Protein 3AEI (pdb70)

Secondary structure (DSSP, 8-state):
-HHHHHHHHHHHHHHHHHHHHHHHHHHHHHHHHHHHHTSS-S---EEEEETTEEEEE-HHHHHHHHHHHHHHHHHHHHHHHHHHHHHHHHHHH-/-HHHHHHHHHHHHHHHHHHHHHHHHHHHHHHHHHHHHTSSS----EEEEETTEEEEE-HHHHHHHHHHHHHHHHHHHHHHHHHHHHHHHHHHH-

Foldseek 3Di:
DVVVVLVVLVVVLVVLVVVLVVLVVVLVVLVVVLCVLPDDDDDDWAWDDDPPDTHTDDSVVSVVVSVVSNVVSVVSNVVSVVVSVVSVVVSVVD/DVVVVLVVLVVVLVVLVVVLVVLVVVLVVLVVVLPVCPDDDDQDWAWDDDPPDTHTDHSVVSVVVSVVSCVPNVVVSVVSVVSSVVSVVVSVVD

InterPro domains:
  IPR002777 Prefoldin beta-like [PF01920] (8-96)
  IPR009053 Prefoldin [G3DSA:1.10.287.370] (1-99)

Nearest PDB structures (foldseek):
  3aei-assembly2_B  TM=1.011E+00  e=5.245E-13  Thermococcus sp. JCM 11816
  3aei-assembly1_A  TM=9.812E-01  e=5.170E-12  Thermococcus sp. JCM 11816
  2zdi-assembly1_A-2  TM=8.663E-01  e=4.037E-04  Pyrococcus horikoshii
  2zdi-assembly1_B-2  TM=8.499E-01  e=8.846E-04  Pyrococcus horikoshii
  2zqm-assembly1_A  TM=8.418E-01  e=1.701E-03  Thermococcus sp. JCM 11816

B-factor: mean 30.89, std 14.47, range [1.26, 88.71]

Structure (mmCIF, N/CA/C/O backbone):
data_3AEI
#
_entry.id   3AEI
#
_cell.length_a   67.315
_cell.length_b   67.315
_cell.length_c   92.415
_cell.angle_alpha   90.00
_cell.angle_beta   90.00
_cell.angle_gamma   90.00
#
_symmetry.space_group_name_H-M   'P 4 21 2'
#
loop_
_entity.id
_entity.type
_entity.pdbx_description
1 polymer 'Prefoldin beta subunit 2'
2 non-polymer 'SULFATE ION'
3 non-polymer 'CHLORIDE ION'
4 water water
#
loop_
_atom_site.group_PDB
_atom_site.id
_atom_site.type_symbol
_atom_site.label_atom_id
_atom_site.label_alt_id
_atom_site.label_comp_id
_atom_site.label_asym_id
_atom_site.label_entity_id
_atom_site.label_seq_id
_atom_site.pdbx_PDB_ins_code
_atom_site.Cartn_x
_atom_site.Cartn_y
_atom_site.Cartn_z
_atom_site.occupancy
_atom_site.B_iso_or_equiv
_atom_site.auth_seq_id
_atom_site.auth_comp_id
_atom_site.auth_asym_id
_atom_site.auth_atom_id
_atom_site.pdbx_PDB_model_num
ATOM 1 N N . MET A 1 1 ? 32.149 16.761 43.552 1.00 43.32 1 MET A N 1
ATOM 2 C CA . MET A 1 1 ? 33.193 17.812 43.576 1.00 39.97 1 MET A CA 1
ATOM 3 C C . MET A 1 1 ? 33.380 18.364 42.171 1.00 41.61 1 MET A C 1
ATOM 4 O O . MET A 1 1 ? 32.937 17.760 41.192 1.00 38.18 1 MET A O 1
ATOM 9 N N . GLU A 1 2 ? 34.027 19.520 42.068 1.00 42.57 2 GLU A N 1
ATOM 10 C CA . GLU A 1 2 ? 34.239 20.124 40.769 1.00 41.54 2 GLU A CA 1
ATOM 11 C C . GLU A 1 2 ? 34.950 19.162 39.838 1.00 40.60 2 GLU A C 1
ATOM 12 O O . GLU A 1 2 ? 34.681 19.160 38.639 1.00 30.85 2 GLU A O 1
ATOM 18 N N . ALA A 1 3 ? 35.841 18.333 40.378 1.00 36.11 3 ALA A N 1
ATOM 19 C CA . ALA A 1 3 ? 36.560 17.400 39.531 1.00 36.47 3 ALA A CA 1
ATOM 20 C C . ALA A 1 3 ? 35.600 16.458 38.788 1.00 37.83 3 ALA A C 1
ATOM 21 O O . ALA A 1 3 ? 35.805 16.143 37.613 1.00 32.77 3 ALA A O 1
ATOM 23 N N . VAL A 1 4 ? 34.560 16.011 39.477 1.00 30.24 4 VAL A N 1
ATOM 24 C CA . VAL A 1 4 ? 33.587 15.098 38.889 1.00 36.69 4 VAL A CA 1
ATOM 25 C C . VAL A 1 4 ? 32.701 15.797 37.849 1.00 37.92 4 VAL A C 1
ATOM 26 O O . VAL A 1 4 ? 32.415 15.223 36.788 1.00 39.60 4 VAL A O 1
ATOM 30 N N A ARG A 1 5 ? 32.284 17.028 38.139 0.50 33.78 5 ARG A N 1
ATOM 31 N N B ARG A 1 5 ? 32.283 17.027 38.141 0.50 33.49 5 ARG A N 1
ATOM 32 C CA A ARG A 1 5 ? 31.455 17.789 37.208 0.50 35.19 5 ARG A CA 1
ATOM 33 C CA B ARG A 1 5 ? 31.462 17.798 37.208 0.50 34.53 5 ARG A CA 1
ATOM 34 C C A ARG A 1 5 ? 32.291 18.053 35.949 0.50 31.95 5 ARG A C 1
ATOM 35 C C B ARG A 1 5 ? 32.296 18.040 35.947 0.50 31.54 5 ARG A C 1
ATOM 36 O O A ARG A 1 5 ? 31.783 17.988 34.829 0.50 28.13 5 ARG A O 1
ATOM 37 O O B ARG A 1 5 ? 31.795 17.946 34.827 0.50 27.64 5 ARG A O 1
ATOM 52 N N . ALA A 1 6 ? 33.576 18.345 36.135 1.00 29.01 6 ALA A N 1
ATOM 53 C CA . ALA A 1 6 ? 34.455 18.595 35.004 1.00 30.18 6 ALA A CA 1
ATOM 54 C C . ALA A 1 6 ? 34.648 17.323 34.180 1.00 26.15 6 ALA A C 1
ATOM 55 O O . ALA A 1 6 ? 34.608 17.364 32.950 1.00 24.15 6 ALA A O 1
ATOM 57 N N . TYR A 1 7 ? 34.840 16.188 34.847 1.00 24.54 7 TYR A N 1
ATOM 58 C CA . TYR A 1 7 ? 35.065 14.929 34.122 1.00 28.42 7 TYR A CA 1
ATOM 59 C C . TYR A 1 7 ? 33.860 14.607 33.247 1.00 30.19 7 TYR A C 1
ATOM 60 O O . TYR A 1 7 ? 33.996 14.174 32.104 1.00 26.34 7 TYR A O 1
ATOM 69 N N A GLU A 1 8 ? 32.670 14.818 33.786 0.50 25.23 8 GLU A N 1
ATOM 70 N N B GLU A 1 8 ? 32.686 14.830 33.813 0.50 23.43 8 GLU A N 1
ATOM 71 C CA A GLU A 1 8 ? 31.456 14.545 33.026 0.50 30.38 8 GLU A CA 1
ATOM 72 C CA B GLU A 1 8 ? 31.427 14.607 33.114 0.50 29.10 8 GLU A CA 1
ATOM 73 C C A GLU A 1 8 ? 31.268 15.518 31.868 0.50 28.95 8 GLU A C 1
ATOM 74 C C B GLU A 1 8 ? 31.332 15.494 31.878 0.50 27.83 8 GLU A C 1
ATOM 75 O O A GLU A 1 8 ? 30.695 15.157 30.838 0.50 29.90 8 GLU A O 1
ATOM 76 O O B GLU A 1 8 ? 30.907 15.044 30.809 0.50 27.08 8 GLU A O 1
ATOM 87 N N . LEU A 1 9 ? 31.739 16.752 32.019 1.00 26.88 9 LEU A N 1
ATOM 88 C CA . LEU A 1 9 ? 31.649 17.692 30.909 1.00 23.38 9 LEU A CA 1
ATOM 89 C C . LEU A 1 9 ? 32.680 17.255 29.872 1.00 22.13 9 LEU A C 1
ATOM 90 O O . LEU A 1 9 ? 32.429 17.326 28.669 1.00 23.41 9 LEU A O 1
ATOM 95 N N . GLN A 1 10 ? 33.829 16.792 30.330 1.00 23.16 10 GLN A N 1
ATOM 96 C CA . GLN A 1 10 ? 34.863 16.333 29.427 1.00 24.03 10 GLN A CA 1
ATOM 97 C C . GLN A 1 10 ? 34.437 15.099 28.651 1.00 25.03 10 GLN A C 1
ATOM 98 O O . GLN A 1 10 ? 34.785 14.953 27.475 1.00 22.41 10 GLN A O 1
ATOM 104 N N . LEU A 1 11 ? 33.694 14.216 29.318 1.00 22.60 11 LEU A N 1
ATOM 105 C CA . LEU A 1 11 ? 33.215 12.998 28.667 1.00 31.12 11 LEU A CA 1
ATOM 106 C C . LEU A 1 11 ? 32.236 13.385 27.550 1.00 27.00 11 LEU A C 1
ATOM 107 O O . LEU A 1 11 ? 32.284 12.829 26.456 1.00 27.15 11 LEU A O 1
ATOM 112 N N . GLU A 1 12 ? 31.361 14.340 27.837 1.00 23.75 12 GLU A N 1
ATOM 113 C CA . GLU A 1 12 ? 30.378 14.785 26.857 1.00 22.17 12 GLU A CA 1
ATOM 114 C C . GLU A 1 12 ? 31.061 15.474 25.692 1.00 26.60 12 GLU A C 1
ATOM 115 O O . GLU A 1 12 ? 30.716 15.245 24.526 1.00 22.56 12 GLU A O 1
ATOM 121 N N . LEU A 1 13 ? 32.060 16.292 26.005 1.00 21.65 13 LEU A N 1
ATOM 122 C CA . LEU A 1 13 ? 32.783 17.005 24.971 1.00 21.30 13 LEU A CA 1
ATOM 123 C C . LEU A 1 13 ? 33.490 16.025 24.027 1.00 23.11 13 LEU A C 1
ATOM 124 O O . LEU A 1 13 ? 33.448 16.178 22.797 1.00 21.88 13 LEU A O 1
ATOM 129 N N . GLN A 1 14 ? 34.126 14.994 24.582 1.00 19.74 14 GLN A N 1
ATOM 130 C CA . GLN A 1 14 ? 34.821 14.035 23.743 1.00 20.77 14 GLN A CA 1
ATOM 131 C C . GLN A 1 14 ? 33.849 13.318 22.811 1.00 19.02 14 GLN A C 1
ATOM 132 O O . GLN A 1 14 ? 34.152 13.091 21.641 1.00 19.44 14 GLN A O 1
ATOM 138 N N . GLN A 1 15 ? 32.660 12.992 23.309 1.00 20.31 15 GLN A N 1
ATOM 139 C CA . GLN A 1 15 ? 31.745 12.262 22.457 1.00 20.44 15 GLN A CA 1
ATOM 140 C C . GLN A 1 15 ? 31.245 13.128 21.329 1.00 22.03 15 GLN A C 1
ATOM 141 O O . GLN A 1 15 ? 31.102 12.643 20.194 1.00 22.08 15 GLN A O 1
ATOM 147 N N . ILE A 1 16 ? 31.007 14.406 21.626 1.00 18.53 16 ILE A N 1
ATOM 148 C CA . ILE A 1 16 ? 30.562 15.351 20.601 1.00 19.26 16 ILE A CA 1
ATOM 149 C C . ILE A 1 16 ? 31.671 15.574 19.579 1.00 23.56 16 ILE A C 1
ATOM 150 O O . ILE A 1 16 ? 31.413 15.601 18.374 1.00 19.92 16 ILE A O 1
ATOM 155 N N . ARG A 1 17 ? 32.901 15.755 20.059 1.00 22.54 17 ARG A N 1
ATOM 156 C CA . ARG A 1 17 ? 34.027 15.969 19.162 1.00 18.43 17 ARG A CA 1
ATOM 157 C C . ARG A 1 17 ? 34.207 14.786 18.229 1.00 17.26 17 ARG A C 1
ATOM 158 O O . ARG A 1 17 ? 34.503 14.969 17.051 1.00 20.22 17 ARG A O 1
ATOM 166 N N . THR A 1 18 ? 34.047 13.565 18.751 1.00 19.20 18 THR A N 1
ATOM 167 C CA . THR A 1 18 ? 34.233 12.359 17.935 1.00 17.35 18 THR A CA 1
ATOM 168 C C . THR A 1 18 ? 33.192 12.315 16.832 1.00 21.10 18 THR A C 1
ATOM 169 O O . THR A 1 18 ? 33.521 12.026 15.689 1.00 21.61 18 THR A O 1
ATOM 173 N N . LEU A 1 19 ? 31.944 12.645 17.156 1.00 20.00 19 LEU A N 1
ATOM 174 C CA . LEU A 1 19 ? 30.893 12.651 16.111 1.00 17.33 19 LEU A CA 1
ATOM 175 C C . LEU A 1 19 ? 31.185 13.732 15.072 1.00 18.42 19 LEU A C 1
A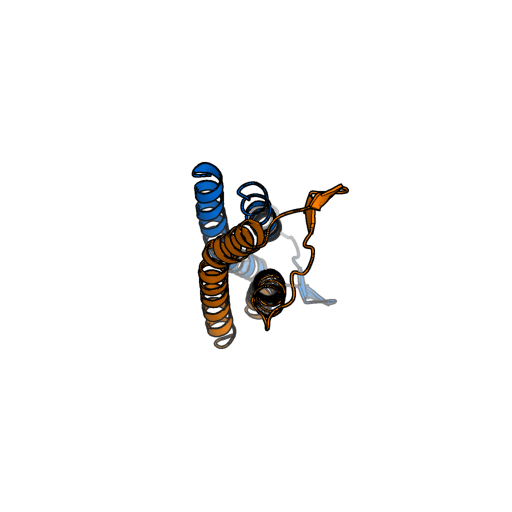TOM 176 O O . LEU A 1 19 ? 31.067 13.518 13.861 1.00 19.77 19 LEU A O 1
ATOM 181 N N . ARG A 1 20 ? 31.569 14.901 15.556 1.00 17.17 20 ARG A N 1
ATOM 182 C CA . ARG A 1 20 ? 31.847 16.012 14.684 1.00 19.14 20 ARG A CA 1
ATOM 183 C C . ARG A 1 20 ? 33.005 15.738 13.735 1.00 20.87 20 ARG A C 1
ATOM 184 O O . ARG A 1 20 ? 32.941 16.060 12.539 1.00 20.60 20 ARG A O 1
ATOM 192 N N . GLN A 1 21 ? 34.057 15.125 14.256 1.00 17.11 21 GLN A N 1
ATOM 193 C CA . GLN A 1 21 ? 35.235 14.840 13.429 1.00 15.75 21 GLN A CA 1
ATOM 194 C C . GLN A 1 21 ? 34.931 13.814 12.341 1.00 17.14 21 GLN A C 1
ATOM 195 O O . GLN A 1 21 ? 35.536 13.835 11.262 1.00 18.22 21 GLN A O 1
ATOM 201 N N . SER A 1 22 ? 34.010 12.901 12.648 1.00 19.77 22 SER A N 1
ATOM 202 C CA . SER A 1 22 ? 33.678 11.875 11.671 1.00 18.93 22 SER A CA 1
ATOM 203 C C . SER A 1 22 ? 32.951 12.561 10.514 1.00 21.03 22 SER A C 1
ATOM 204 O O . SER A 1 22 ? 33.183 12.257 9.348 1.00 20.36 22 SER A O 1
ATOM 207 N N . LEU A 1 23 ? 32.079 13.505 10.839 1.00 18.04 23 LEU A N 1
ATOM 208 C CA . LEU A 1 23 ? 31.344 14.211 9.794 1.00 17.80 23 LEU A CA 1
ATOM 209 C C . LEU A 1 23 ? 32.265 15.101 8.976 1.00 19.20 23 LEU A C 1
ATOM 210 O O . LEU A 1 23 ? 32.137 15.159 7.749 1.00 19.41 23 LEU A O 1
ATOM 215 N N . GLU A 1 24 ? 33.220 15.794 9.615 1.00 17.83 24 GLU A N 1
ATOM 216 C CA . GLU A 1 24 ? 34.109 16.651 8.840 1.00 20.11 24 GLU A CA 1
ATOM 217 C C . GLU A 1 24 ? 34.949 15.805 7.867 1.00 19.99 24 GLU A C 1
ATOM 218 O O . GLU A 1 24 ? 35.251 16.245 6.745 1.00 20.48 24 GLU A O 1
ATOM 224 N N . LEU A 1 25 ? 35.343 14.594 8.291 1.00 20.75 25 LEU A N 1
ATOM 225 C CA . LEU A 1 25 ? 36.136 13.760 7.404 1.00 16.88 25 LEU A CA 1
ATOM 226 C C . LEU A 1 25 ? 35.360 13.419 6.123 1.00 17.03 25 LEU A C 1
ATOM 227 O O . LEU A 1 25 ? 35.884 13.514 5.012 1.00 18.94 25 LEU A O 1
ATOM 232 N N . LYS A 1 26 ? 34.117 13.018 6.303 1.00 16.69 26 LYS A N 1
ATOM 233 C CA . LYS A 1 26 ? 33.307 12.635 5.158 1.00 20.40 26 LYS A CA 1
ATOM 234 C C . LYS A 1 26 ? 33.070 13.869 4.321 1.00 20.27 26 LYS A C 1
ATOM 235 O O . LYS A 1 26 ? 33.113 13.812 3.102 1.00 21.78 26 LYS A O 1
ATOM 241 N N . MET A 1 27 ? 32.849 14.996 4.970 1.00 19.03 27 MET A N 1
ATOM 242 C CA . MET A 1 27 ? 32.597 16.200 4.202 1.00 20.79 27 MET A CA 1
ATOM 243 C C . MET A 1 27 ? 33.814 16.595 3.337 1.00 23.63 27 MET A C 1
ATOM 244 O O . MET A 1 27 ? 33.672 16.909 2.137 1.00 23.78 27 MET A O 1
ATOM 249 N N . LYS A 1 28 ? 35.016 16.510 3.911 1.00 18.94 28 LYS A N 1
ATOM 250 C CA . LYS A 1 28 ? 36.236 16.862 3.221 1.00 16.73 28 LYS A CA 1
ATOM 251 C C . LYS A 1 28 ? 36.540 15.859 2.092 1.00 17.04 28 LYS A C 1
ATOM 252 O O . LYS A 1 28 ? 37.072 16.244 1.069 1.00 20.25 28 LYS A O 1
ATOM 258 N N A GLU A 1 29 ? 36.217 14.582 2.304 0.50 19.05 29 GLU A N 1
ATOM 259 N N B GLU A 1 29 ? 36.225 14.581 2.288 0.50 19.31 29 GLU A N 1
ATOM 260 C CA A GLU A 1 29 ? 36.448 13.579 1.268 0.50 17.41 29 GLU A CA 1
ATOM 261 C CA B GLU A 1 29 ? 36.476 13.617 1.221 0.50 18.04 29 GLU A CA 1
ATOM 262 C C A GLU A 1 29 ? 35.571 13.893 0.054 0.50 16.81 29 GLU A C 1
ATOM 263 C C B GLU A 1 29 ? 35.576 13.931 0.030 0.50 16.77 29 GLU A C 1
ATOM 264 O O A GLU A 1 29 ? 36.011 13.766 -1.086 0.50 16.46 29 GLU A O 1
ATOM 265 O O B GLU A 1 29 ? 36.001 13.836 -1.120 0.50 16.61 29 GLU A O 1
ATOM 276 N N . LEU A 1 30 ? 34.324 14.303 0.286 1.00 18.85 30 LEU A N 1
ATOM 277 C CA . LEU A 1 30 ? 33.427 14.624 -0.835 1.00 18.60 30 LEU A CA 1
ATOM 278 C C . LEU A 1 30 ? 33.869 15.898 -1.555 1.00 16.99 30 LEU A C 1
ATOM 279 O O . LEU A 1 30 ? 33.754 15.976 -2.771 1.00 18.84 30 LEU A O 1
ATOM 284 N N . GLU A 1 31 ? 34.389 16.886 -0.814 1.00 17.98 31 GLU A N 1
ATOM 285 C CA . GLU A 1 31 ? 34.908 18.114 -1.455 1.00 25.30 31 GLU A CA 1
ATOM 286 C C . GLU A 1 31 ? 36.133 17.772 -2.328 1.00 24.03 31 GLU A C 1
ATOM 287 O O . GLU A 1 31 ? 36.278 18.294 -3.435 1.00 20.79 31 GLU A O 1
ATOM 293 N N . TYR A 1 32 ? 36.987 16.850 -1.861 1.00 19.08 32 TYR A N 1
ATOM 294 C CA . TYR A 1 32 ? 38.138 16.432 -2.631 1.00 21.88 32 TYR A CA 1
ATOM 295 C C . TYR A 1 32 ? 37.653 15.759 -3.907 1.00 23.57 32 TYR A C 1
ATOM 296 O O . TYR A 1 32 ? 38.120 16.077 -5.004 1.00 23.39 32 TYR A O 1
ATOM 305 N N . ALA A 1 33 ? 36.668 14.872 -3.768 1.00 18.58 33 ALA A N 1
ATOM 306 C CA . ALA A 1 33 ? 36.115 14.162 -4.924 1.00 18.23 33 ALA A CA 1
ATOM 307 C C . ALA A 1 33 ? 35.548 15.184 -5.938 1.00 19.15 33 ALA A C 1
ATOM 308 O O . ALA A 1 33 ? 35.736 15.027 -7.145 1.00 21.96 33 ALA A O 1
ATOM 310 N N . GLU A 1 34 ? 34.874 16.220 -5.449 1.00 18.96 34 GLU A N 1
ATOM 311 C CA . GLU A 1 34 ? 34.274 17.237 -6.340 1.00 20.11 34 GLU A CA 1
ATOM 312 C C . GLU A 1 34 ? 35.362 17.911 -7.168 1.00 23.05 34 GLU A C 1
ATOM 313 O O . GLU A 1 34 ? 35.206 18.119 -8.365 1.00 19.90 34 GLU A O 1
ATOM 319 N N . GLY A 1 35 ? 36.487 18.213 -6.532 1.00 22.87 35 GLY A N 1
ATOM 320 C CA . GLY A 1 35 ? 37.575 18.832 -7.277 1.00 25.96 35 GLY A CA 1
ATOM 321 C C . GLY A 1 35 ? 38.059 17.978 -8.429 1.00 28.62 35 GLY A C 1
ATOM 322 O O . GLY A 1 35 ? 38.367 18.514 -9.500 1.00 27.41 35 GLY A O 1
ATOM 323 N N . ILE A 1 36 ? 38.122 16.660 -8.229 1.00 24.52 36 ILE A N 1
ATOM 324 C CA . ILE A 1 36 ? 38.569 15.750 -9.269 1.00 24.35 36 ILE A CA 1
ATOM 325 C C . ILE A 1 36 ? 37.519 15.610 -10.371 1.00 22.41 36 ILE A C 1
ATOM 326 O O . ILE A 1 36 ? 37.823 15.637 -11.586 1.00 25.09 36 ILE A O 1
ATOM 331 N N . ILE A 1 37 ? 36.276 15.446 -9.941 1.00 19.60 37 ILE A N 1
ATOM 332 C CA . ILE A 1 37 ? 35.187 15.253 -10.886 1.00 19.42 37 ILE A CA 1
ATOM 333 C C . ILE A 1 37 ? 35.006 16.443 -11.806 1.00 23.48 37 ILE A C 1
ATOM 334 O O . ILE A 1 37 ? 34.602 16.282 -12.958 1.00 22.13 37 ILE A O 1
ATOM 339 N N . THR A 1 38 ? 35.310 17.628 -11.308 1.00 25.19 38 THR A N 1
ATOM 340 C CA . THR A 1 38 ? 35.127 18.804 -12.136 1.00 28.91 38 THR A CA 1
ATOM 341 C C . THR A 1 38 ? 36.427 19.212 -12.823 1.00 30.68 38 THR A C 1
ATOM 342 O O . THR A 1 38 ? 36.486 20.273 -13.429 1.00 35.47 38 THR A O 1
ATOM 346 N N . SER A 1 39 ? 37.452 18.369 -12.748 1.00 32.93 39 SER A N 1
ATOM 347 C CA . SER A 1 39 ? 38.734 18.690 -13.384 1.00 38.34 39 SER A CA 1
ATOM 348 C C . SER A 1 39 ? 38.664 18.467 -14.892 1.00 38.70 39 SER A C 1
ATOM 349 O O . SER A 1 39 ? 37.646 18.045 -15.426 1.00 33.63 39 SER A O 1
ATOM 352 N N . LEU A 1 40 ? 39.759 18.725 -15.586 1.00 33.77 40 LEU A N 1
ATOM 353 C CA . LEU A 1 40 ? 39.746 18.625 -17.036 1.00 36.82 40 LEU A CA 1
ATOM 354 C C . LEU A 1 40 ? 39.598 17.259 -17.699 1.00 35.05 40 LEU A C 1
ATOM 355 O O . LEU A 1 40 ? 38.919 17.162 -18.723 1.00 39.90 40 LEU A O 1
ATOM 360 N N . LYS A 1 41 ? 40.214 16.214 -17.149 1.00 33.63 41 LYS A N 1
ATOM 361 C CA . LYS A 1 41 ? 40.129 14.888 -17.764 1.00 32.00 41 LYS A CA 1
ATOM 362 C C . LYS A 1 41 ? 38.700 14.628 -18.232 1.00 46.31 41 LYS A C 1
ATOM 363 O O . LYS A 1 41 ? 37.739 14.767 -17.463 1.00 40.20 41 LYS A O 1
ATOM 369 N N . SER A 1 42 ? 38.582 14.241 -19.500 1.00 51.24 42 SER A N 1
ATOM 370 C CA . SER A 1 42 ? 37.292 14.022 -20.147 1.00 55.82 42 SER A CA 1
ATOM 371 C C . SER A 1 42 ? 36.376 12.953 -19.578 1.00 55.45 42 SER A C 1
ATOM 372 O O . SER A 1 42 ? 35.218 13.225 -19.266 1.00 62.35 42 SER A O 1
ATOM 375 N N . GLU A 1 43 ? 36.878 11.738 -19.443 1.00 49.35 43 GLU A N 1
ATOM 376 C CA . GLU A 1 43 ? 36.025 10.685 -18.946 1.00 53.75 43 GLU A CA 1
ATOM 377 C C . GLU A 1 43 ? 36.471 10.027 -17.663 1.00 43.22 43 GLU A C 1
ATOM 378 O O . GLU A 1 43 ? 37.586 9.513 -17.559 1.00 42.11 43 GLU A O 1
ATOM 384 N N . ARG A 1 44 ? 35.590 10.093 -16.674 1.00 34.67 44 ARG A N 1
ATOM 385 C CA . ARG A 1 44 ? 35.803 9.428 -15.400 1.00 23.60 44 ARG A CA 1
ATOM 386 C C . ARG A 1 44 ? 34.456 8.878 -15.023 1.00 21.38 44 ARG A C 1
ATOM 387 O O . ARG A 1 44 ? 33.479 9.638 -14.857 1.00 22.63 44 ARG A O 1
ATOM 395 N N . ARG A 1 45 ? 34.408 7.566 -14.879 1.00 19.52 45 ARG A N 1
ATOM 396 C CA . ARG A 1 45 ? 33.197 6.917 -14.437 1.00 15.07 45 ARG A CA 1
ATOM 397 C C . ARG A 1 45 ? 33.093 7.202 -12.935 1.00 20.43 45 ARG A C 1
ATOM 398 O O . ARG A 1 45 ? 34.105 7.377 -12.261 1.00 18.07 45 ARG A O 1
ATOM 406 N N . ILE A 1 46 ? 31.863 7.280 -12.434 1.00 16.44 46 ILE A N 1
ATOM 407 C CA . ILE A 1 46 ? 31.629 7.526 -11.014 1.00 16.49 46 ILE A CA 1
ATOM 408 C C . ILE A 1 46 ? 30.558 6.540 -10.524 1.00 14.50 46 ILE A C 1
ATOM 409 O O . ILE A 1 46 ? 29.577 6.234 -11.229 1.00 17.24 46 ILE A O 1
ATOM 414 N N . TYR A 1 47 ? 30.766 6.011 -9.318 1.00 12.99 47 TYR A N 1
ATOM 415 C CA . TYR A 1 47 ? 29.784 5.128 -8.704 1.00 14.15 47 TYR A CA 1
ATOM 416 C C . TYR A 1 47 ? 29.414 5.675 -7.336 1.00 14.15 47 TYR A C 1
ATOM 417 O O . TYR A 1 47 ? 30.225 6.344 -6.670 1.00 16.48 47 TYR A O 1
ATOM 426 N N . ARG A 1 48 ? 28.191 5.408 -6.910 1.00 16.08 48 ARG A N 1
ATOM 427 C CA . ARG A 1 48 ? 27.768 5.796 -5.571 1.00 15.51 48 ARG A CA 1
ATOM 428 C C . ARG A 1 48 ? 27.455 4.500 -4.819 1.00 15.67 48 ARG A C 1
ATOM 429 O O . ARG A 1 48 ? 26.853 3.553 -5.364 1.00 15.36 48 ARG A O 1
ATOM 437 N N . ALA A 1 49 ? 27.890 4.463 -3.562 1.00 15.35 49 ALA A N 1
ATOM 438 C CA . ALA A 1 49 ? 27.708 3.288 -2.732 1.00 14.03 49 ALA A CA 1
ATOM 439 C C . ALA A 1 49 ? 26.422 3.360 -1.923 1.00 13.25 49 ALA A C 1
ATOM 440 O O . ALA A 1 49 ? 26.178 4.354 -1.239 1.00 17.64 49 ALA A O 1
ATOM 442 N N . PHE A 1 50 ? 25.631 2.278 -1.985 1.00 14.81 50 PHE A N 1
ATOM 443 C CA . PHE A 1 50 ? 24.371 2.151 -1.233 1.00 15.56 50 PHE A CA 1
ATOM 444 C C . PHE A 1 50 ? 24.480 0.793 -0.566 1.00 17.38 50 PHE A C 1
ATOM 445 O O . PHE A 1 50 ? 24.248 -0.226 -1.200 1.00 18.15 50 PHE A O 1
ATOM 453 N N . SER A 1 51 ? 24.812 0.791 0.714 1.00 16.41 51 SER A N 1
ATOM 454 C CA . SER A 1 51 ? 25.017 -0.459 1.436 1.00 16.13 51 SER A CA 1
ATOM 455 C C . SER A 1 51 ? 26.033 -1.285 0.629 1.00 17.04 51 SER A C 1
ATOM 456 O O . SER A 1 51 ? 27.156 -0.822 0.383 1.00 18.15 51 SER A O 1
ATOM 459 N N . ASP A 1 52 ? 25.662 -2.487 0.216 1.00 14.83 52 ASP A N 1
ATOM 460 C CA . ASP A 1 52 ? 26.604 -3.308 -0.517 1.00 16.16 52 ASP A CA 1
ATOM 461 C C . ASP A 1 52 ? 26.537 -3.264 -2.040 1.00 14.39 52 ASP A C 1
ATOM 462 O O . ASP A 1 52 ? 27.054 -4.164 -2.704 1.00 16.51 52 ASP A O 1
ATOM 467 N N . LEU A 1 53 ? 25.915 -2.212 -2.575 1.00 14.76 53 LEU A N 1
ATOM 468 C CA . LEU A 1 53 ? 25.846 -2.045 -4.021 1.00 16.83 53 LEU A CA 1
ATOM 469 C C . LEU A 1 53 ? 26.576 -0.773 -4.413 1.00 17.57 53 LEU A C 1
ATOM 470 O O . LEU A 1 53 ? 26.634 0.151 -3.640 1.00 21.33 53 LEU A O 1
ATOM 475 N N . LEU A 1 54 ? 27.182 -0.772 -5.596 1.00 15.68 54 LEU A N 1
ATOM 476 C CA . LEU A 1 54 ? 27.832 0.412 -6.140 1.00 15.23 54 LEU A CA 1
ATOM 477 C C . LEU A 1 54 ? 27.018 0.635 -7.420 1.00 17.81 54 LEU A C 1
ATOM 478 O O . LEU A 1 54 ? 26.901 -0.259 -8.239 1.00 18.68 54 LEU A O 1
ATOM 483 N N . VAL A 1 55 ? 26.465 1.822 -7.596 1.00 16.61 55 VAL A N 1
ATOM 484 C CA . VAL A 1 55 ? 25.627 2.102 -8.787 1.00 17.20 55 VAL A CA 1
ATOM 485 C C . VAL A 1 55 ? 26.243 3.244 -9.566 1.00 13.13 55 VAL A C 1
ATOM 486 O O . VAL A 1 55 ? 26.572 4.270 -8.991 1.00 16.91 55 VAL A O 1
ATOM 490 N N . GLU A 1 56 ? 26.376 3.081 -10.879 1.00 15.55 56 GLU A N 1
ATOM 491 C CA . GLU A 1 56 ? 26.980 4.123 -11.672 1.00 18.63 56 GLU A CA 1
ATOM 492 C C . GLU A 1 56 ? 26.105 5.363 -11.720 1.00 16.68 56 GLU A C 1
ATOM 493 O O . GLU A 1 56 ? 24.887 5.258 -11.884 1.00 19.19 56 GLU A O 1
ATOM 499 N N . ILE A 1 57 ? 26.737 6.520 -11.553 1.00 18.10 57 ILE A N 1
ATOM 500 C CA . ILE A 1 57 ? 26.016 7.772 -11.605 1.00 19.34 57 ILE A CA 1
ATOM 501 C C . ILE A 1 57 ? 26.758 8.736 -12.506 1.00 21.26 57 ILE A C 1
ATOM 502 O O . ILE A 1 57 ? 27.919 8.516 -12.830 1.00 19.97 57 ILE A O 1
ATOM 507 N N . THR A 1 58 ? 26.069 9.778 -12.941 1.00 19.26 58 THR A N 1
ATOM 508 C CA . THR A 1 58 ? 26.713 10.753 -13.811 1.00 17.73 58 THR A CA 1
ATOM 509 C C . THR A 1 58 ? 27.469 11.819 -13.028 1.00 19.28 58 THR A C 1
ATOM 510 O O . THR A 1 58 ? 27.324 11.955 -11.816 1.00 20.92 58 THR A O 1
ATOM 514 N N . LYS A 1 59 ? 28.288 12.590 -13.743 1.00 20.81 59 LYS A N 1
ATOM 515 C CA . LYS A 1 59 ? 29.012 13.692 -13.127 1.00 19.47 59 LYS A CA 1
ATOM 516 C C . LYS A 1 59 ? 28.025 14.650 -12.451 1.00 20.63 59 LYS A C 1
ATOM 517 O O . LYS A 1 59 ? 28.226 15.054 -11.324 1.00 20.59 59 LYS A O 1
ATOM 523 N N . ASP A 1 60 ? 26.945 15.028 -13.133 1.00 20.13 60 ASP A N 1
ATOM 524 C CA . ASP A 1 60 ? 25.960 15.928 -12.545 1.00 24.18 60 ASP A CA 1
ATOM 525 C C . ASP A 1 60 ? 25.294 15.329 -11.307 1.00 23.58 60 ASP A C 1
ATOM 526 O O . ASP A 1 60 ? 25.045 16.027 -10.330 1.00 21.26 60 ASP A O 1
ATOM 531 N N . GLU A 1 61 ? 25.029 14.020 -11.322 1.00 20.11 61 GLU A N 1
ATOM 532 C CA . GLU A 1 61 ? 24.410 13.412 -10.162 1.00 19.35 61 GLU A CA 1
ATOM 533 C C . GLU A 1 61 ? 25.399 13.424 -9.003 1.00 19.82 61 GLU A C 1
ATOM 534 O O . GLU A 1 61 ? 25.019 13.646 -7.856 1.00 19.12 61 GLU A O 1
ATOM 540 N N . ALA A 1 62 ? 26.667 13.182 -9.315 1.00 19.11 62 ALA A N 1
ATOM 541 C CA . ALA A 1 62 ? 27.717 13.149 -8.285 1.00 17.07 62 ALA A CA 1
ATOM 542 C C . ALA A 1 62 ? 27.878 14.519 -7.650 1.00 18.41 62 ALA A C 1
ATOM 543 O O . ALA A 1 62 ? 27.947 14.638 -6.442 1.00 16.96 62 ALA A O 1
ATOM 545 N N . ILE A 1 63 ? 27.901 15.560 -8.473 1.00 18.98 63 ILE A N 1
ATOM 546 C CA . ILE A 1 63 ? 28.033 16.899 -7.932 1.00 19.27 63 ILE A CA 1
ATOM 547 C C . ILE A 1 63 ? 26.804 17.225 -7.048 1.00 23.09 63 ILE A C 1
ATOM 548 O O . ILE A 1 63 ? 26.940 17.796 -5.962 1.00 18.76 63 ILE A O 1
ATOM 553 N N . GLU A 1 64 ? 25.610 16.839 -7.485 1.00 17.42 64 GLU A N 1
ATOM 554 C CA . GLU A 1 64 ? 24.405 17.088 -6.689 1.00 21.77 64 GLU A CA 1
ATOM 555 C C . GLU A 1 64 ? 24.469 16.416 -5.328 1.00 19.93 64 GLU A C 1
ATOM 556 O O . GLU A 1 64 ? 24.160 17.021 -4.284 1.00 19.22 64 GLU A O 1
ATOM 562 N N . HIS A 1 65 ? 24.930 15.174 -5.335 1.00 17.75 65 HIS A N 1
ATOM 563 C CA . HIS A 1 65 ? 25.066 14.440 -4.102 1.00 17.61 65 HIS A CA 1
ATOM 564 C C . HIS A 1 65 ? 26.087 15.126 -3.175 1.00 15.28 65 HIS A C 1
ATOM 565 O O . HIS A 1 65 ? 25.850 15.264 -1.967 1.00 18.34 65 HIS A O 1
ATOM 572 N N . ILE A 1 66 ? 27.210 15.558 -3.738 1.00 14.08 66 ILE A N 1
ATOM 573 C CA . ILE A 1 66 ? 28.231 16.191 -2.935 1.00 16.21 66 ILE A CA 1
ATOM 574 C C . ILE A 1 66 ? 27.707 17.495 -2.315 1.00 17.79 66 ILE A C 1
ATOM 575 O O . ILE A 1 66 ? 27.858 17.733 -1.114 1.00 20.19 66 ILE A O 1
ATOM 580 N N . GLU A 1 67 ? 27.031 18.308 -3.119 1.00 19.65 67 GLU A N 1
ATOM 581 C CA . GLU A 1 67 ? 26.518 19.550 -2.585 1.00 19.69 67 GLU A CA 1
ATOM 582 C C . GLU A 1 67 ? 25.441 19.357 -1.522 1.00 20.70 67 GLU A C 1
ATOM 583 O O . GLU A 1 67 ? 25.431 20.083 -0.528 1.00 20.13 67 GLU A O 1
ATOM 589 N N A ARG A 1 68 ? 24.537 18.406 -1.713 0.50 17.13 68 ARG A N 1
ATOM 590 N N B ARG A 1 68 ? 24.538 18.397 -1.720 0.50 17.46 68 ARG A N 1
ATOM 591 C CA A ARG A 1 68 ? 23.509 18.201 -0.713 0.50 19.40 68 ARG A CA 1
ATOM 592 C CA B ARG A 1 68 ? 23.484 18.156 -0.744 0.50 19.02 68 ARG A CA 1
ATOM 593 C C A ARG A 1 68 ? 24.130 17.647 0.557 0.50 23.43 68 ARG A C 1
ATOM 594 C C B ARG A 1 68 ? 24.035 17.548 0.536 0.50 24.53 68 ARG A C 1
ATOM 595 O O A ARG A 1 68 ? 23.792 18.074 1.652 0.50 25.87 68 ARG A O 1
ATOM 596 O O B ARG A 1 68 ? 23.534 17.822 1.617 0.50 24.20 68 ARG A O 1
ATOM 611 N N . SER A 1 69 ? 25.048 16.698 0.399 1.00 21.59 69 SER A N 1
ATOM 612 C CA . SER A 1 69 ? 25.672 16.074 1.563 1.00 20.10 69 SER A CA 1
ATOM 613 C C . SER A 1 69 ? 26.452 17.111 2.352 1.00 22.66 69 SER A C 1
ATOM 614 O O . SER A 1 69 ? 26.437 17.100 3.586 1.00 25.31 69 SER A O 1
ATOM 617 N N . ARG A 1 70 ? 27.140 18.009 1.654 1.00 22.62 70 ARG A N 1
ATOM 618 C CA . ARG A 1 70 ? 27.901 19.035 2.360 1.00 27.15 70 ARG A CA 1
ATOM 619 C C . ARG A 1 70 ? 26.979 19.907 3.193 1.00 31.53 70 ARG A C 1
ATOM 620 O O . ARG A 1 70 ? 27.314 20.313 4.301 1.00 29.05 70 A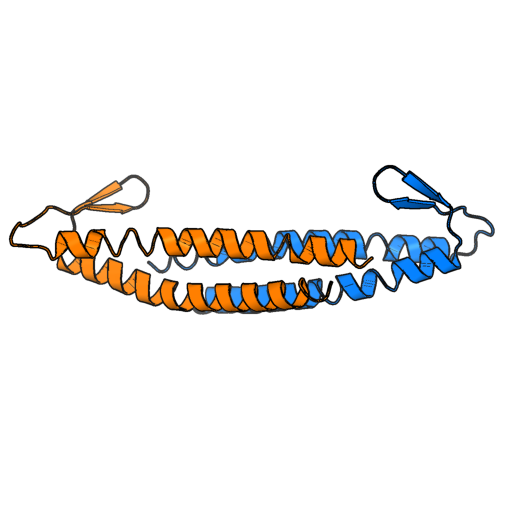RG A O 1
ATOM 628 N N . LEU A 1 71 ? 25.794 20.191 2.667 1.00 24.56 71 LEU A N 1
ATOM 629 C CA . LEU A 1 71 ? 24.844 21.011 3.413 1.00 25.50 71 LEU A CA 1
ATOM 630 C C . LEU A 1 71 ? 24.400 20.331 4.695 1.00 26.80 71 LEU A C 1
ATOM 631 O O . LEU A 1 71 ? 24.351 20.946 5.761 1.00 30.76 71 LEU A O 1
ATOM 636 N N . VAL A 1 72 ? 24.088 19.044 4.595 1.00 24.70 72 VAL A N 1
ATOM 637 C CA . VAL A 1 72 ? 23.662 18.271 5.742 1.00 22.54 72 VAL A CA 1
ATOM 638 C C . VAL A 1 72 ? 24.844 18.209 6.715 1.00 24.41 72 VAL A C 1
ATOM 639 O O . VAL A 1 72 ? 24.683 18.428 7.907 1.00 26.28 72 VAL A O 1
ATOM 643 N N . TYR A 1 73 ? 26.046 17.927 6.215 1.00 24.90 73 TYR A N 1
ATOM 644 C CA . TYR A 1 73 ? 27.164 17.837 7.158 1.00 22.95 73 TYR A CA 1
ATOM 645 C C . TYR A 1 73 ? 27.516 19.198 7.775 1.00 22.56 73 TYR A C 1
ATOM 646 O O . TYR A 1 73 ? 27.739 19.288 8.978 1.00 26.68 73 TYR A O 1
ATOM 655 N N . LYS A 1 74 ? 27.565 20.249 6.970 1.00 25.21 74 LYS A N 1
ATOM 656 C CA . LYS A 1 74 ? 27.895 21.570 7.507 1.00 29.72 74 LYS A CA 1
ATOM 657 C C . LYS A 1 74 ? 26.952 21.940 8.648 1.00 30.57 74 LYS A C 1
ATOM 658 O O . LYS A 1 74 ? 27.387 22.444 9.675 1.00 27.63 74 LYS A O 1
ATOM 664 N N A ARG A 1 75 ? 25.660 21.688 8.454 0.50 26.31 75 ARG A N 1
ATOM 665 N N B ARG A 1 75 ? 25.659 21.691 8.456 0.50 26.46 75 ARG A N 1
ATOM 666 C CA A ARG A 1 75 ? 24.651 21.987 9.460 0.50 29.63 75 ARG A CA 1
ATOM 667 C CA B ARG A 1 75 ? 24.658 21.994 9.468 0.50 29.41 75 ARG A CA 1
ATOM 668 C C A ARG A 1 75 ? 24.859 21.171 10.737 0.50 27.27 75 ARG A C 1
ATOM 669 C C B ARG A 1 75 ? 24.866 21.172 10.741 0.50 27.44 75 ARG A C 1
ATOM 670 O O A ARG A 1 75 ? 24.808 21.698 11.847 0.50 27.00 75 ARG A O 1
ATOM 671 O O B ARG A 1 75 ? 24.822 21.697 11.853 0.50 27.49 75 ARG A O 1
ATOM 686 N N . GLU A 1 76 ? 25.082 19.871 10.578 1.00 27.33 76 GLU A N 1
ATOM 687 C CA . GLU A 1 76 ? 25.284 19.003 11.730 1.00 26.45 76 GLU A CA 1
ATOM 688 C C . GLU A 1 76 ? 26.564 19.397 12.472 1.00 22.59 76 GLU A C 1
ATOM 689 O O . GLU A 1 76 ? 26.575 19.435 13.707 1.00 25.98 76 GLU A O 1
ATOM 695 N N . ILE A 1 77 ? 27.605 19.734 11.719 1.00 22.85 77 ILE A N 1
ATOM 696 C CA . ILE A 1 77 ? 28.889 20.137 12.289 1.00 22.68 77 ILE A CA 1
ATOM 697 C C . ILE A 1 77 ? 28.737 21.469 13.028 1.00 32.93 77 ILE A C 1
ATOM 698 O O . ILE A 1 77 ? 29.272 21.642 14.125 1.00 25.83 77 ILE A O 1
ATOM 703 N N . GLU A 1 78 ? 28.014 22.424 12.436 1.00 29.73 78 GLU A N 1
ATOM 704 C CA . GLU A 1 78 ? 27.825 23.710 13.112 1.00 31.56 78 GLU A CA 1
ATOM 705 C C . GLU A 1 78 ? 27.085 23.530 14.438 1.00 26.91 78 GLU A C 1
ATOM 706 O O . GLU A 1 78 ? 27.432 24.162 15.447 1.00 29.43 78 GLU A O 1
ATOM 712 N N . LYS A 1 79 ? 26.083 22.657 14.448 1.00 26.60 79 LYS A N 1
ATOM 713 C CA . LYS A 1 79 ? 25.339 22.421 15.667 1.00 28.46 79 LYS A CA 1
ATOM 714 C C . LYS A 1 79 ? 26.193 21.755 16.722 1.00 33.22 79 LYS A C 1
ATOM 715 O O . LYS A 1 79 ? 26.095 22.082 17.900 1.00 28.96 79 LYS A O 1
ATOM 721 N N . LEU A 1 80 ? 27.041 20.820 16.305 1.00 24.49 80 LEU A N 1
ATOM 722 C CA . LEU A 1 80 ? 27.881 20.146 17.290 1.00 28.73 80 LEU A CA 1
ATOM 723 C C . LEU A 1 80 ? 28.966 21.090 17.808 1.00 29.00 80 LEU A C 1
ATOM 724 O O . LEU A 1 80 ? 29.285 21.068 19.002 1.00 29.64 80 LEU A O 1
ATOM 729 N N . LYS A 1 81 ? 29.537 21.924 16.932 1.00 29.13 81 LYS A N 1
ATOM 730 C CA . LYS A 1 81 ? 30.571 22.854 17.354 1.00 28.44 81 LYS A CA 1
ATOM 731 C C . LYS A 1 81 ? 29.991 23.876 18.345 1.00 32.78 81 LYS A C 1
ATOM 732 O O . LYS A 1 81 ? 30.675 24.324 19.264 1.00 36.81 81 LYS A O 1
ATOM 738 N N . LYS A 1 82 ? 28.725 24.221 18.193 1.00 33.08 82 LYS A N 1
ATOM 739 C CA . LYS A 1 82 ? 28.155 25.174 19.130 1.00 33.66 82 LYS A CA 1
ATOM 740 C C . LYS A 1 82 ? 27.988 24.494 20.507 1.00 37.99 82 LYS A C 1
ATOM 741 O O . LYS A 1 82 ? 28.190 25.147 21.538 1.00 39.62 82 LYS A O 1
ATOM 747 N N . ARG A 1 83 ? 27.659 23.197 20.532 1.00 36.70 83 ARG A N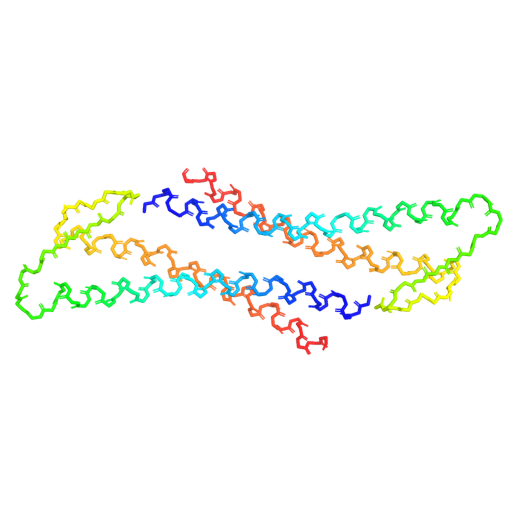 1
ATOM 748 C CA . ARG A 1 83 ? 27.547 22.463 21.805 1.00 34.41 83 ARG A CA 1
ATOM 749 C C . ARG A 1 83 ? 28.951 22.341 22.421 1.00 30.34 83 ARG A C 1
ATOM 750 O O . ARG A 1 83 ? 29.101 22.447 23.642 1.00 32.03 83 ARG A O 1
ATOM 758 N N . GLU A 1 84 ? 29.976 22.130 21.593 1.00 28.54 84 GLU A N 1
ATOM 759 C CA . GLU A 1 84 ? 31.355 22.019 22.114 1.00 29.87 84 GLU A CA 1
ATOM 760 C C . GLU A 1 84 ? 31.751 23.359 22.730 1.00 32.48 84 GLU A C 1
ATOM 761 O O . GLU A 1 84 ? 32.470 23.417 23.720 1.00 28.58 84 GLU A O 1
ATOM 767 N N . LYS A 1 85 ? 31.293 24.434 22.095 1.00 35.26 85 LYS A N 1
ATOM 768 C CA . LYS A 1 85 ? 31.586 25.794 22.526 1.00 41.01 85 LYS A CA 1
ATOM 769 C C . LYS A 1 85 ? 31.050 26.018 23.933 1.00 36.68 85 LYS A C 1
ATOM 770 O O . LYS A 1 85 ? 31.773 26.480 24.827 1.00 34.55 85 LYS A O 1
ATOM 776 N N . GLU A 1 86 ? 29.790 25.661 24.131 1.00 29.32 86 GLU A N 1
ATOM 777 C CA . GLU A 1 86 ? 29.142 25.820 25.436 1.00 32.17 86 GLU A CA 1
ATOM 778 C C . GLU A 1 86 ? 29.894 25.066 26.535 1.00 31.66 86 GLU A C 1
ATOM 779 O O . GLU A 1 86 ? 30.169 25.613 27.616 1.00 35.04 86 GLU A O 1
ATOM 785 N N . ILE A 1 87 ? 30.205 23.804 26.261 1.00 32.86 87 ILE A N 1
ATOM 786 C CA . ILE A 1 87 ? 30.910 22.971 27.227 1.00 27.29 87 ILE A CA 1
ATOM 787 C C . ILE A 1 87 ? 32.297 23.538 27.539 1.00 26.86 87 ILE A C 1
ATOM 788 O O . ILE A 1 87 ? 32.695 23.619 28.717 1.00 28.48 87 ILE A O 1
ATOM 793 N N . MET A 1 88 ? 33.037 23.950 26.515 1.00 27.08 88 MET A N 1
ATOM 794 C CA . MET A 1 88 ? 34.362 24.483 26.785 1.00 31.52 88 MET A CA 1
ATOM 795 C C . MET A 1 88 ? 34.258 25.704 27.698 1.00 33.14 88 MET A C 1
ATOM 796 O O . MET A 1 88 ? 35.126 25.934 28.544 1.00 34.50 88 MET A O 1
ATOM 801 N N . GLU A 1 89 ? 33.187 26.472 27.544 1.00 32.97 89 GLU A N 1
ATOM 802 C CA . GLU A 1 89 ? 32.993 27.648 28.378 1.00 42.76 89 GLU A CA 1
ATOM 803 C C . GLU A 1 89 ? 32.686 27.231 29.815 1.00 44.33 89 GLU A C 1
ATOM 804 O O . GLU A 1 89 ? 33.178 27.849 30.761 1.00 43.84 89 GLU A O 1
ATOM 810 N N . GLU A 1 90 ? 31.878 26.191 29.990 1.00 41.89 90 GLU A N 1
ATOM 811 C CA . GLU A 1 90 ? 31.560 25.740 31.346 1.00 39.71 90 GLU A CA 1
ATOM 812 C C . GLU A 1 90 ? 32.846 25.274 32.005 1.00 40.01 90 GLU A C 1
ATOM 813 O O . GLU A 1 90 ? 33.132 25.609 33.154 1.00 37.63 90 GLU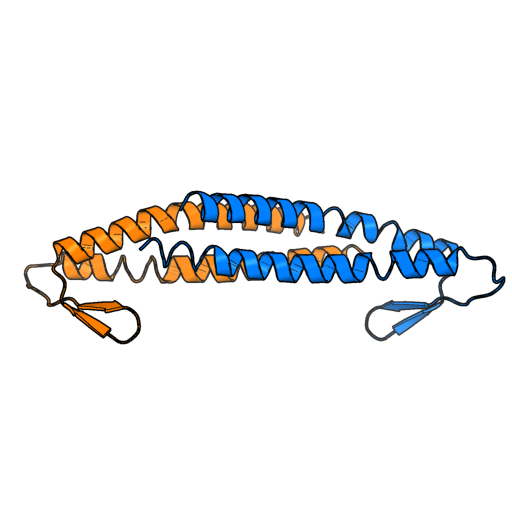 A O 1
ATOM 819 N N . LEU A 1 91 ? 33.617 24.485 31.270 1.00 34.90 91 LEU A N 1
ATOM 820 C CA . LEU A 1 91 ? 34.871 23.976 31.794 1.00 33.29 91 LEU A CA 1
ATOM 821 C C . LEU A 1 91 ? 35.768 25.133 32.212 1.00 42.53 91 LEU A C 1
ATOM 822 O O . LEU A 1 91 ? 36.492 25.034 33.197 1.00 36.18 91 LEU A O 1
ATOM 827 N N . SER A 1 92 ? 35.698 26.239 31.475 1.00 38.91 92 SER A N 1
ATOM 828 C CA . SER A 1 92 ? 36.529 27.399 31.785 1.00 48.20 92 SER A CA 1
ATOM 829 C C . SER A 1 92 ? 36.064 28.102 33.065 1.00 50.55 92 SER A C 1
ATOM 830 O O . SER A 1 92 ? 36.886 28.539 33.873 1.00 53.78 92 SER A O 1
ATOM 833 N N . LYS A 1 93 ? 34.751 28.202 33.254 1.00 45.51 93 LYS A N 1
ATOM 834 C CA . LYS A 1 93 ? 34.192 28.839 34.444 1.00 53.61 93 LYS A CA 1
ATOM 835 C C . LYS A 1 93 ? 34.478 28.065 35.738 1.00 54.30 93 LYS A C 1
ATOM 836 O O . LYS A 1 93 ? 34.426 28.635 36.825 1.00 57.25 93 LYS A O 1
ATOM 842 N N . LEU A 1 94 ? 34.776 26.773 35.628 1.00 56.42 94 LEU A N 1
ATOM 843 C CA . LEU A 1 94 ? 35.040 25.944 36.806 1.00 54.34 94 LEU A CA 1
ATOM 844 C C . LEU A 1 94 ? 36.458 26.096 37.379 1.00 60.66 94 LEU A C 1
ATOM 845 O O . LEU A 1 94 ? 37.464 25.961 36.673 1.00 61.69 94 LEU A O 1
ATOM 850 N N . MET B 1 1 ? 21.196 11.901 1.679 1.00 60.14 1 MET B N 1
ATOM 851 C CA . MET B 1 1 ? 20.043 11.023 1.837 1.00 54.47 1 MET B CA 1
ATOM 852 C C . MET B 1 1 ? 19.424 11.215 3.216 1.00 53.52 1 MET B C 1
ATOM 853 O O . MET B 1 1 ? 20.140 11.368 4.215 1.00 48.29 1 MET B O 1
ATOM 858 N N . GLU B 1 2 ? 18.094 11.209 3.268 1.00 43.34 2 GLU B N 1
ATOM 859 C CA . GLU B 1 2 ? 17.388 11.395 4.532 1.00 30.75 2 GLU B CA 1
ATOM 860 C C . GLU B 1 2 ? 17.815 10.287 5.492 1.00 29.36 2 GLU B C 1
ATOM 861 O O . GLU B 1 2 ? 18.005 10.523 6.679 1.00 22.92 2 GLU B O 1
ATOM 867 N N . ALA B 1 3 ? 18.026 9.082 4.963 1.00 26.91 3 ALA B N 1
ATOM 868 C CA . ALA B 1 3 ? 18.415 7.984 5.847 1.00 29.36 3 ALA B CA 1
ATOM 869 C C . ALA B 1 3 ? 19.731 8.240 6.591 1.00 25.40 3 ALA B C 1
ATOM 870 O O . ALA B 1 3 ? 19.862 7.840 7.750 1.00 23.26 3 ALA B O 1
ATOM 872 N N . VAL B 1 4 ? 20.689 8.898 5.937 1.00 24.23 4 VAL B N 1
ATOM 873 C CA . VAL B 1 4 ? 21.996 9.170 6.536 1.00 26.24 4 VAL B CA 1
ATOM 874 C C . VAL B 1 4 ? 21.902 10.248 7.615 1.00 21.65 4 VAL B C 1
ATOM 875 O O . VAL B 1 4 ? 22.518 10.149 8.690 1.00 23.12 4 VAL B O 1
ATOM 879 N N . ARG B 1 5 ? 21.110 11.273 7.325 1.00 23.80 5 ARG B N 1
ATOM 880 C CA . ARG B 1 5 ? 20.907 12.341 8.300 1.00 25.70 5 ARG B CA 1
ATOM 881 C C . ARG B 1 5 ? 20.213 11.727 9.534 1.00 23.69 5 ARG B C 1
ATOM 882 O O . ARG B 1 5 ? 20.582 12.018 10.688 1.00 22.29 5 ARG B O 1
ATOM 890 N N . ALA B 1 6 ? 19.236 10.861 9.303 1.00 18.53 6 ALA B N 1
ATOM 891 C CA . ALA B 1 6 ? 18.543 10.269 10.443 1.00 17.48 6 ALA B CA 1
ATOM 892 C C . ALA B 1 6 ? 19.481 9.413 11.255 1.00 19.83 6 ALA B C 1
ATOM 893 O O . ALA B 1 6 ? 19.424 9.414 12.486 1.00 18.24 6 ALA B O 1
ATOM 895 N N . TYR B 1 7 ? 20.384 8.706 10.574 1.00 15.36 7 TYR B N 1
ATOM 896 C CA . TYR B 1 7 ? 21.287 7.812 11.313 1.00 18.46 7 TYR B CA 1
ATOM 897 C C . TYR B 1 7 ? 22.204 8.665 12.216 1.00 18.95 7 TYR B C 1
ATOM 898 O O . TYR B 1 7 ? 22.434 8.303 13.368 1.00 19.99 7 TYR B O 1
ATOM 907 N N . GLU B 1 8 ? 22.659 9.814 11.716 1.00 21.20 8 GLU B N 1
ATOM 908 C CA . GLU B 1 8 ? 23.531 10.702 12.495 1.00 21.78 8 GLU B CA 1
ATOM 909 C C . GLU B 1 8 ? 22.786 11.253 13.693 1.00 19.32 8 GLU B C 1
ATOM 910 O O . GLU B 1 8 ? 23.334 11.324 14.795 1.00 21.24 8 GLU B O 1
ATOM 916 N N . LEU B 1 9 ? 21.537 11.641 13.485 1.00 19.68 9 LEU B N 1
ATOM 917 C CA . LEU B 1 9 ? 20.732 12.155 14.599 1.00 15.24 9 LEU B CA 1
ATOM 918 C C . LEU B 1 9 ? 20.518 11.021 15.620 1.00 19.99 9 LEU B C 1
ATOM 919 O O . LEU B 1 9 ? 20.560 11.244 16.837 1.00 18.59 9 LEU B O 1
ATOM 924 N N . GLN B 1 10 ? 20.335 9.780 15.150 1.00 17.89 10 GLN B N 1
ATOM 925 C CA . GLN B 1 10 ? 20.102 8.679 16.084 1.00 16.46 10 GLN B CA 1
ATOM 926 C C . GLN B 1 10 ? 21.357 8.422 16.902 1.00 20.12 10 GLN B C 1
ATOM 927 O O . GLN B 1 10 ? 21.275 8.083 18.098 1.00 20.73 10 GLN B O 1
ATOM 933 N N A LEU B 1 11 ? 22.516 8.591 16.271 0.50 17.86 11 LEU B N 1
ATOM 934 N N B LEU B 1 11 ? 22.511 8.591 16.268 0.50 17.04 11 LEU B N 1
ATOM 935 C CA A LEU B 1 11 ? 23.785 8.387 16.973 0.50 20.73 11 LEU B CA 1
ATOM 936 C CA B LEU B 1 11 ? 23.778 8.403 16.970 0.50 18.67 11 LEU B CA 1
ATOM 937 C C A LEU B 1 11 ? 23.936 9.447 18.068 0.50 21.54 11 LEU B C 1
ATOM 938 C C B LEU B 1 11 ? 23.910 9.444 18.076 0.50 20.86 11 LEU B C 1
ATOM 939 O O A LEU B 1 11 ? 24.353 9.138 19.191 0.50 21.48 11 LEU B O 1
ATOM 940 O O B LEU B 1 11 ? 24.288 9.118 19.211 0.50 21.07 11 LEU B O 1
ATOM 949 N N . GLU B 1 12 ? 23.612 10.692 17.739 1.00 22.14 12 GLU B N 1
ATOM 950 C CA . GLU B 1 12 ? 23.723 11.759 18.719 1.00 24.71 12 GLU B CA 1
ATOM 951 C C . GLU B 1 12 ? 22.747 11.520 19.863 1.00 26.41 12 GLU B C 1
ATOM 952 O O . GLU B 1 12 ? 23.086 11.701 21.040 1.00 23.96 12 GLU B O 1
ATOM 958 N N . LEU B 1 13 ? 21.538 11.102 19.515 1.00 19.33 13 LEU B N 1
ATOM 959 C CA . LEU B 1 13 ? 20.495 10.865 20.517 1.00 20.16 13 LEU B CA 1
ATOM 960 C C . LEU B 1 13 ? 20.887 9.730 21.478 1.00 19.30 13 LEU B C 1
ATOM 961 O O . LEU B 1 13 ? 20.670 9.816 22.682 1.00 21.52 13 LEU B O 1
ATOM 966 N N . GLN B 1 14 ? 21.442 8.643 20.942 1.00 18.41 14 GLN B N 1
ATOM 967 C CA . GLN B 1 14 ? 21.842 7.505 21.773 1.00 23.86 14 GLN B CA 1
ATOM 968 C C . GLN B 1 14 ? 22.899 7.960 22.775 1.00 23.92 14 GLN B C 1
ATOM 969 O O . GLN B 1 14 ? 22.865 7.592 23.933 1.00 22.07 14 GLN B O 1
ATOM 975 N N . GLN B 1 15 ? 23.837 8.774 22.318 1.00 24.09 15 GLN B N 1
ATOM 976 C CA . GLN B 1 15 ? 24.898 9.250 23.214 1.00 26.80 15 GLN B CA 1
ATOM 977 C C . GLN B 1 15 ? 24.374 10.186 24.302 1.00 26.37 15 GLN B C 1
ATOM 978 O O . GLN B 1 15 ? 24.798 10.094 25.450 1.00 25.61 15 GLN B O 1
ATOM 984 N N . ILE B 1 16 ? 23.433 11.050 23.949 1.00 19.14 16 ILE B N 1
ATOM 985 C CA . ILE B 1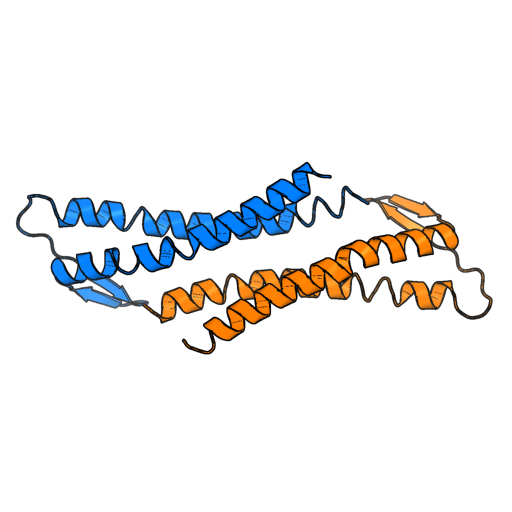 16 ? 22.819 11.957 24.938 1.00 23.98 16 ILE B CA 1
ATOM 986 C C . ILE B 1 16 ? 22.005 11.109 25.923 1.00 28.07 16 ILE B C 1
ATOM 987 O O . ILE B 1 16 ? 22.066 11.324 27.138 1.00 29.06 16 ILE B O 1
ATOM 992 N N . ARG B 1 17 ? 21.250 10.136 25.420 1.00 22.18 17 ARG B N 1
ATOM 993 C CA . ARG B 1 17 ? 20.417 9.340 26.313 1.00 21.45 17 ARG B CA 1
ATOM 994 C C . ARG B 1 17 ? 21.254 8.509 27.269 1.00 26.35 17 ARG B C 1
ATOM 995 O O . ARG B 1 17 ? 20.922 8.345 28.451 1.00 24.96 17 ARG B O 1
ATOM 1003 N N . THR B 1 18 ? 22.346 7.969 26.762 1.00 25.98 18 THR B N 1
ATOM 1004 C CA . THR B 1 18 ? 23.180 7.142 27.602 1.00 22.81 18 THR B CA 1
ATOM 1005 C C . THR B 1 18 ? 23.737 7.968 28.745 1.00 21.84 18 THR B C 1
ATOM 1006 O O . THR B 1 18 ? 23.723 7.507 29.897 1.00 23.70 18 THR B O 1
ATOM 1010 N N . LEU B 1 19 ? 24.210 9.168 28.431 1.00 23.70 19 LEU B N 1
ATOM 1011 C CA . LEU B 1 19 ? 24.732 10.068 29.474 1.00 24.34 19 LEU B CA 1
ATOM 1012 C C . LEU B 1 19 ? 23.599 10.447 30.422 1.00 26.82 19 LEU B C 1
ATOM 1013 O O . LEU B 1 19 ? 23.736 10.365 31.652 1.00 26.96 19 LEU B O 1
ATOM 1018 N N . ARG B 1 20 ? 22.458 10.846 29.863 1.00 22.69 20 ARG B N 1
ATOM 1019 C CA . ARG B 1 20 ? 21.348 11.252 30.727 1.00 23.13 20 ARG B CA 1
ATOM 1020 C C . ARG B 1 20 ? 20.874 10.123 31.646 1.00 31.05 20 ARG B C 1
ATOM 1021 O O . ARG B 1 20 ? 20.589 10.360 32.818 1.00 28.57 20 ARG B O 1
ATOM 1029 N N . GLN B 1 21 ? 20.807 8.889 31.144 1.00 26.29 21 GLN B N 1
ATOM 1030 C CA . GLN B 1 21 ? 20.355 7.788 32.010 1.00 25.92 21 GLN B CA 1
ATOM 1031 C C . GLN B 1 21 ? 21.378 7.469 33.107 1.00 18.98 21 GLN B C 1
ATOM 1032 O O . GLN B 1 21 ? 21.024 7.033 34.197 1.00 24.36 21 GLN B O 1
ATOM 1038 N N . SER B 1 22 ? 22.647 7.680 32.806 1.00 21.88 22 SER B N 1
ATOM 1039 C CA . SER B 1 22 ? 23.726 7.392 33.746 1.00 20.57 22 SER B CA 1
ATOM 1040 C C . SER B 1 22 ? 23.574 8.381 34.905 1.00 26.85 22 SER B C 1
ATOM 1041 O O . SER B 1 22 ? 23.659 7.997 36.084 1.00 24.22 22 SER B O 1
ATOM 1044 N N . LEU B 1 23 ? 23.320 9.643 34.569 1.00 24.88 23 LEU B N 1
ATOM 1045 C CA . LEU B 1 23 ? 23.165 10.659 35.621 1.00 28.41 23 LEU B CA 1
ATOM 1046 C C . LEU B 1 23 ? 21.920 10.425 36.442 1.00 28.80 23 LEU B C 1
ATOM 1047 O O . LEU B 1 23 ? 21.905 10.661 37.670 1.00 28.78 23 LEU B O 1
ATOM 1052 N N . GLU B 1 24 ? 20.853 9.988 35.788 1.00 23.88 24 GLU B N 1
ATOM 1053 C CA . GLU B 1 24 ? 19.619 9.743 36.493 1.00 25.75 24 GLU B CA 1
ATOM 1054 C C . GLU B 1 24 ? 19.841 8.596 37.483 1.00 26.32 24 GLU B C 1
ATOM 1055 O O . GLU B 1 24 ? 19.370 8.666 38.615 1.00 25.40 24 GLU B O 1
ATOM 1061 N N . LEU B 1 25 ? 20.577 7.564 37.074 1.00 24.53 25 LEU B N 1
ATOM 1062 C CA . LEU B 1 25 ? 20.844 6.457 37.989 1.00 22.15 25 LEU B CA 1
ATOM 1063 C C . LEU B 1 25 ? 21.627 6.914 39.222 1.00 21.15 25 LEU B C 1
ATOM 1064 O O . LEU B 1 25 ? 21.238 6.613 40.323 1.00 23.69 25 LEU B O 1
ATOM 1069 N N . LYS B 1 26 ? 22.724 7.639 39.033 1.00 21.63 26 LYS B N 1
ATOM 1070 C CA . LYS B 1 26 ? 23.537 8.111 40.159 1.00 20.88 26 LYS B CA 1
ATOM 1071 C C . LYS B 1 26 ? 22.655 8.977 41.068 1.00 23.84 26 LYS B C 1
ATOM 1072 O O . LYS B 1 26 ? 22.719 8.907 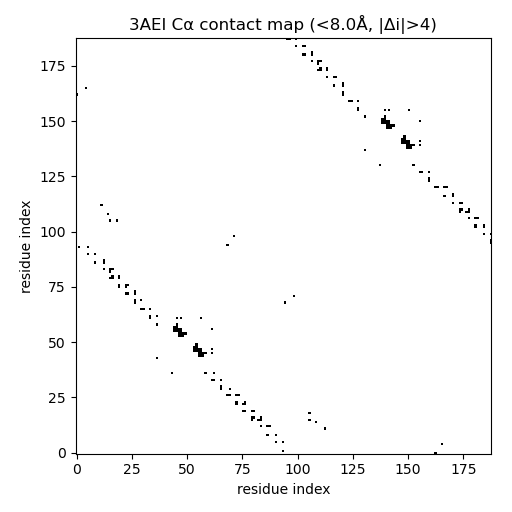42.315 1.00 22.58 26 LYS B O 1
ATOM 1078 N N A MET B 1 27 ? 21.829 9.806 40.446 0.50 24.38 27 MET B N 1
ATOM 1079 N N B MET B 1 27 ? 21.823 9.794 40.432 0.50 24.55 27 MET B N 1
ATOM 1080 C CA A MET B 1 27 ? 20.938 10.660 41.200 0.50 29.99 27 MET B CA 1
ATOM 1081 C CA B MET B 1 27 ? 20.915 10.661 41.151 0.50 30.06 27 MET B CA 1
ATOM 1082 C C A MET B 1 27 ? 19.962 9.866 42.074 0.50 27.96 27 MET B C 1
ATOM 1083 C C B MET B 1 27 ? 19.974 9.868 42.059 0.50 27.69 27 MET B C 1
ATOM 1084 O O A MET B 1 27 ? 19.783 10.173 43.258 0.50 29.14 27 MET B O 1
ATOM 1085 O O B MET B 1 27 ? 19.834 10.176 43.248 0.50 29.69 27 MET B O 1
ATOM 1094 N N . LYS B 1 28 ? 19.325 8.847 41.502 1.00 23.05 28 LYS B N 1
ATOM 1095 C CA . LYS B 1 28 ? 18.393 8.024 42.243 1.00 21.09 28 LYS B CA 1
ATOM 1096 C C . LYS B 1 28 ? 19.077 7.211 43.362 1.00 17.84 28 LYS B C 1
ATOM 1097 O O . LYS B 1 28 ? 18.482 6.988 44.424 1.00 17.32 28 LYS B O 1
ATOM 1103 N N A GLU B 1 29 ? 20.299 6.758 43.090 0.50 19.55 29 GLU B N 1
ATOM 1104 N N B GLU B 1 29 ? 20.294 6.745 43.117 0.50 19.93 29 GLU B N 1
ATOM 1105 C CA A GLU B 1 29 ? 21.075 5.998 44.075 0.50 15.95 29 GLU B CA 1
ATOM 1106 C CA B GLU B 1 29 ? 20.994 5.985 44.151 0.50 14.66 29 GLU B CA 1
ATOM 1107 C C A GLU B 1 29 ? 21.338 6.911 45.259 0.50 14.90 29 GLU B C 1
ATOM 1108 C C B GLU B 1 29 ? 21.317 6.928 45.294 0.50 14.51 29 GLU B C 1
ATOM 1109 O O A GLU B 1 29 ? 21.162 6.520 46.409 0.50 16.95 29 GLU B O 1
ATOM 1110 O O B GLU B 1 29 ? 21.156 6.578 46.458 0.50 14.93 29 GLU B O 1
ATOM 1121 N N . LEU B 1 30 ? 21.760 8.140 44.983 1.00 15.34 30 LEU B N 1
ATOM 1122 C CA . LEU B 1 30 ? 22.051 9.059 46.100 1.00 15.43 30 LEU B CA 1
ATOM 1123 C C . LEU B 1 30 ? 20.788 9.417 46.873 1.00 15.76 30 LEU B C 1
ATOM 1124 O O . LEU B 1 30 ? 20.844 9.590 48.104 1.00 15.03 30 LEU B O 1
ATOM 1129 N N A GLU B 1 31 ? 19.654 9.551 46.182 0.50 16.55 31 GLU B N 1
ATOM 1130 N N B GLU B 1 31 ? 19.654 9.550 46.177 0.50 16.83 31 GLU B N 1
ATOM 1131 C CA A GLU B 1 31 ? 18.413 9.848 46.880 0.50 19.34 31 GLU B CA 1
ATOM 1132 C CA B GLU B 1 31 ? 18.395 9.839 46.857 0.50 19.98 31 GLU B CA 1
ATOM 1133 C C A GLU B 1 31 ? 17.952 8.688 47.781 0.50 19.61 31 GLU B C 1
ATOM 1134 C C B GLU B 1 31 ? 17.973 8.691 47.787 0.50 20.32 31 GLU B C 1
ATOM 1135 O O A GLU B 1 31 ? 17.423 8.904 48.864 0.50 19.45 31 GLU B O 1
ATOM 1136 O O B GLU B 1 31 ? 17.483 8.916 48.887 0.50 20.62 31 GLU B O 1
ATOM 1147 N N . TYR B 1 32 ? 18.162 7.455 47.342 1.00 17.26 32 TYR B N 1
ATOM 1148 C CA . TYR B 1 32 ? 17.799 6.301 48.140 1.00 17.80 32 TYR B CA 1
ATOM 1149 C C . TYR B 1 32 ? 18.698 6.319 49.384 1.00 15.66 32 TYR B C 1
ATOM 1150 O O . TYR B 1 32 ? 18.231 6.153 50.522 1.00 19.62 32 TYR B O 1
ATOM 1159 N N . ALA B 1 33 ? 19.982 6.599 49.176 1.00 16.20 33 ALA B N 1
ATOM 1160 C CA . ALA B 1 33 ? 20.891 6.653 50.327 1.00 15.19 33 ALA B CA 1
ATOM 1161 C C . ALA B 1 33 ? 20.439 7.735 51.321 1.00 15.24 33 ALA B C 1
ATOM 1162 O O . ALA B 1 33 ? 20.492 7.550 52.539 1.00 17.71 33 ALA B O 1
ATOM 1164 N N . GLU B 1 34 ? 19.995 8.892 50.800 1.00 14.44 34 GLU B N 1
ATOM 1165 C CA . GLU B 1 34 ? 19.582 9.973 51.681 1.00 13.39 34 GLU B CA 1
ATOM 1166 C C . GLU B 1 34 ? 18.423 9.537 52.563 1.00 16.75 34 GLU B C 1
ATOM 1167 O O . GLU B 1 34 ? 18.340 9.913 53.761 1.00 20.46 34 GLU B O 1
ATOM 1173 N N . GLY B 1 35 ? 17.534 8.752 51.961 1.00 16.96 35 GLY B N 1
ATOM 1174 C CA . GLY B 1 35 ? 16.385 8.246 52.693 1.00 22.24 35 GLY B CA 1
ATOM 1175 C C . GLY B 1 35 ? 16.773 7.375 53.865 1.00 21.90 35 GLY B C 1
ATOM 1176 O O . GLY B 1 35 ? 16.199 7.502 54.949 1.00 23.71 35 GLY B O 1
ATOM 1177 N N . ILE B 1 36 ? 17.730 6.495 53.623 1.00 22.07 36 ILE B N 1
ATOM 1178 C CA . ILE B 1 36 ? 18.213 5.596 54.646 1.00 23.74 36 ILE B CA 1
ATOM 1179 C C . ILE B 1 36 ? 18.954 6.353 55.725 1.00 20.76 36 ILE B C 1
ATOM 1180 O O . ILE B 1 36 ? 18.742 6.122 56.922 1.00 21.54 36 ILE B O 1
ATOM 1185 N N . ILE B 1 37 ? 19.811 7.281 55.314 1.00 19.43 37 ILE B N 1
ATOM 1186 C CA . ILE B 1 37 ? 20.608 8.023 56.281 1.00 18.73 37 ILE B CA 1
ATOM 1187 C C . ILE B 1 37 ? 19.760 8.862 57.220 1.00 24.81 37 ILE B C 1
ATOM 1188 O O . ILE B 1 37 ? 20.104 9.032 58.392 1.00 27.65 37 ILE B O 1
ATOM 1193 N N . THR B 1 38 ? 18.647 9.383 56.715 1.00 20.93 38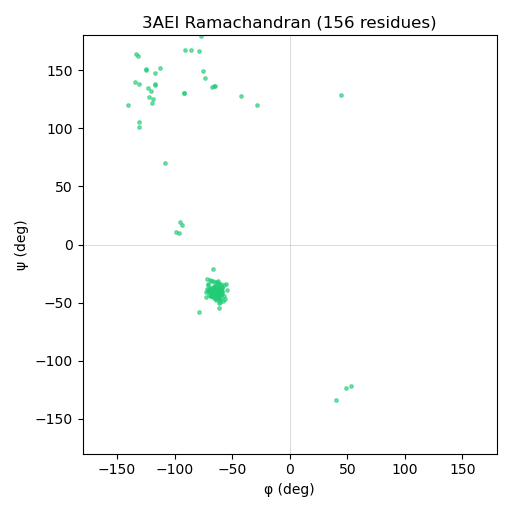 THR B N 1
ATOM 1194 C CA . THR B 1 38 ? 17.778 10.216 57.541 1.00 26.43 38 THR B CA 1
ATOM 1195 C C . THR B 1 38 ? 16.579 9.422 58.098 1.00 37.27 38 THR B C 1
ATOM 1196 O O . THR B 1 38 ? 15.661 10.014 58.655 1.00 41.79 38 THR B O 1
ATOM 1200 N N . SER B 1 39 ? 16.608 8.096 57.963 1.00 39.11 39 SER B N 1
ATOM 1201 C CA . SER B 1 39 ? 15.513 7.235 58.425 1.00 48.33 39 SER B CA 1
ATOM 1202 C C . SER B 1 39 ? 15.525 6.978 59.921 1.00 54.47 39 SER B C 1
ATOM 1203 O O . SER B 1 39 ? 16.520 7.244 60.600 1.00 51.80 39 SER B O 1
ATOM 1206 N N . LEU B 1 40 ? 14.404 6.443 60.404 1.00 58.12 40 LEU B N 1
ATOM 1207 C CA . LEU B 1 40 ? 14.175 6.134 61.811 1.00 66.35 40 LEU B CA 1
ATOM 1208 C C . LEU B 1 40 ? 15.374 5.798 62.670 1.00 68.59 40 LEU B C 1
ATOM 1209 O O . LEU B 1 40 ? 16.080 4.818 62.424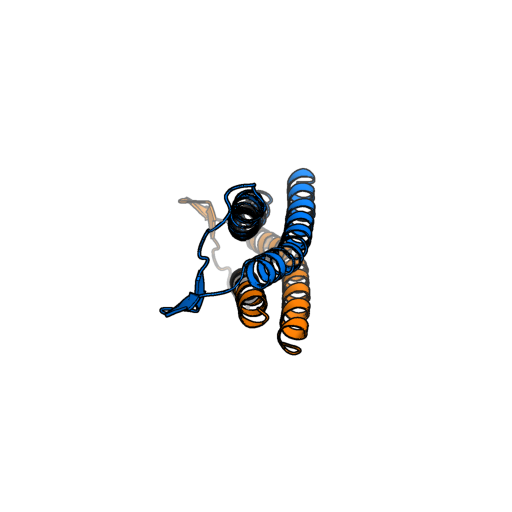 1.00 70.50 40 LEU B O 1
ATOM 1214 N N . LYS B 1 41 ? 15.576 6.610 63.702 1.00 73.12 41 LYS B N 1
ATOM 1215 C CA . LYS B 1 41 ? 16.675 6.410 64.631 1.00 80.28 41 LYS B CA 1
ATOM 1216 C C . LYS B 1 41 ? 17.939 5.990 63.881 1.00 81.02 41 LYS B C 1
ATOM 1217 O O . LYS B 1 41 ? 18.296 6.577 62.855 1.00 82.83 41 LYS B O 1
ATOM 1223 N N . SER B 1 42 ? 18.595 4.960 64.401 1.00 79.84 42 SER B N 1
ATOM 1224 C CA . SER B 1 42 ? 19.820 4.417 63.845 1.00 75.91 42 SER B CA 1
ATOM 1225 C C . SER B 1 42 ? 20.846 5.458 63.424 1.00 72.44 42 SER B C 1
ATOM 1226 O O . SER B 1 42 ? 20.568 6.415 62.693 1.00 70.32 42 SER B O 1
ATOM 1229 N N . GLU B 1 43 ? 22.050 5.238 63.920 1.00 69.71 43 GLU B N 1
ATOM 1230 C CA . GLU B 1 43 ? 23.195 6.091 63.672 1.00 60.89 43 GLU B CA 1
ATOM 1231 C C . GLU B 1 43 ? 24.107 5.306 62.732 1.00 48.12 43 GLU B C 1
ATOM 1232 O O . GLU B 1 43 ? 25.181 4.857 63.132 1.00 45.87 43 GLU B O 1
ATOM 1238 N N . ARG B 1 44 ? 23.678 5.140 61.485 1.00 24.92 44 ARG B N 1
ATOM 1239 C CA . ARG B 1 44 ? 24.481 4.380 60.506 1.00 18.68 44 ARG B CA 1
ATOM 1240 C C . ARG B 1 44 ? 25.830 5.010 60.141 1.00 17.49 44 ARG B C 1
ATOM 1241 O O . ARG B 1 44 ? 25.918 6.226 59.891 1.00 22.20 44 ARG B O 1
ATOM 1249 N N . ARG B 1 45 ? 26.868 4.175 60.081 1.00 15.18 45 ARG B N 1
ATOM 1250 C CA . ARG B 1 45 ? 28.187 4.648 59.653 1.00 15.90 45 ARG B CA 1
ATOM 1251 C C . ARG B 1 45 ? 28.116 4.878 58.144 1.00 15.74 45 ARG B C 1
ATOM 1252 O O . ARG B 1 45 ? 27.423 4.146 57.415 1.00 15.33 45 ARG B O 1
ATOM 1260 N N . ILE B 1 46 ? 28.808 5.922 57.680 1.00 13.57 46 ILE B N 1
ATOM 1261 C CA . ILE B 1 46 ? 28.809 6.256 56.268 1.00 12.03 46 ILE B CA 1
ATOM 1262 C C . ILE B 1 46 ? 30.238 6.472 55.768 1.00 11.19 46 ILE B C 1
ATOM 1263 O O . ILE B 1 46 ? 31.054 7.045 56.479 1.00 14.21 46 ILE B O 1
ATOM 1268 N N . TYR B 1 47 ? 30.540 5.967 54.586 1.00 11.74 47 TYR B N 1
ATOM 1269 C CA . TYR B 1 47 ? 31.846 6.215 53.974 1.00 13.99 47 TYR B CA 1
ATOM 1270 C C . TYR B 1 47 ? 31.629 6.810 52.589 1.00 12.17 47 TYR B C 1
ATOM 1271 O O . TYR B 1 47 ? 30.626 6.550 51.936 1.00 14.93 47 TYR B O 1
ATOM 1280 N N . ARG B 1 48 ? 32.594 7.632 52.143 1.00 13.11 48 ARG B N 1
ATOM 1281 C CA . ARG B 1 48 ? 32.571 8.195 50.831 1.00 13.85 48 ARG B CA 1
ATOM 1282 C C . ARG B 1 48 ? 33.811 7.655 50.085 1.00 14.09 48 ARG B C 1
ATOM 1283 O O . ARG B 1 48 ? 34.904 7.586 50.642 1.00 13.83 48 ARG B O 1
ATOM 1291 N N . ALA B 1 49 ? 33.621 7.276 48.838 1.00 12.08 49 ALA B N 1
ATOM 1292 C CA . ALA B 1 49 ? 34.692 6.736 48.003 1.00 12.89 49 ALA B CA 1
ATOM 1293 C C . ALA B 1 49 ? 35.394 7.801 47.188 1.00 12.82 49 ALA B C 1
ATOM 1294 O O . ALA B 1 49 ? 34.763 8.610 46.503 1.00 14.92 49 ALA B O 1
ATOM 1296 N N . PHE B 1 50 ? 36.722 7.775 47.269 1.00 12.97 50 PHE B N 1
ATOM 1297 C CA . PHE B 1 50 ? 37.579 8.707 46.508 1.00 12.26 50 PHE B CA 1
ATOM 1298 C C . PHE B 1 50 ? 38.614 7.803 45.856 1.00 12.60 50 PHE B C 1
ATOM 1299 O O . PHE B 1 50 ? 39.555 7.352 46.533 1.00 13.91 50 PHE B O 1
ATOM 1307 N N . SER B 1 51 ? 38.484 7.576 44.541 1.00 13.37 51 SER B N 1
ATOM 1308 C CA . SER B 1 51 ? 39.375 6.631 43.842 1.00 16.69 51 SER B CA 1
ATOM 1309 C C . SER B 1 51 ? 39.410 5.333 44.643 1.00 16.39 51 SER B C 1
ATOM 1310 O O . SER B 1 51 ? 38.354 4.755 44.916 1.00 17.12 51 SER B O 1
ATOM 1313 N N . ASP B 1 52 ? 40.587 4.873 45.057 1.00 13.83 52 ASP B N 1
ATOM 1314 C CA . ASP B 1 52 ? 40.645 3.623 45.817 1.00 12.19 52 ASP B CA 1
ATOM 1315 C C . ASP B 1 52 ? 40.615 3.709 47.341 1.00 12.18 52 ASP B C 1
ATOM 1316 O O . ASP B 1 52 ? 40.981 2.751 48.031 1.00 15.37 52 ASP B O 1
ATOM 1321 N N . LEU B 1 53 ? 40.202 4.867 47.868 1.00 13.11 53 LEU B N 1
ATOM 1322 C CA . LEU B 1 53 ? 40.076 5.006 49.311 1.00 13.16 53 LEU B CA 1
ATOM 1323 C C . LEU B 1 53 ? 38.604 5.163 49.703 1.00 15.90 53 LEU B C 1
ATOM 1324 O O . LEU B 1 53 ? 37.811 5.661 48.904 1.00 16.74 53 LEU B O 1
ATOM 1329 N N . LEU B 1 54 ? 38.262 4.731 50.914 1.00 13.51 54 LEU B N 1
ATOM 1330 C CA . LEU B 1 54 ? 36.915 4.943 51.455 1.00 13.00 54 LEU B CA 1
ATOM 1331 C C . LEU B 1 54 ? 37.192 5.704 52.713 1.00 13.36 54 LEU B C 1
ATOM 1332 O O . LEU B 1 54 ? 37.952 5.229 53.548 1.00 18.53 54 LEU B O 1
ATOM 1337 N N . VAL B 1 55 ? 36.551 6.861 52.905 1.00 11.46 55 VAL B N 1
ATOM 1338 C CA . VAL B 1 55 ? 36.842 7.670 54.082 1.00 12.56 55 VAL B CA 1
ATOM 1339 C C . VAL B 1 55 ? 35.563 7.903 54.846 1.00 11.11 55 VAL B C 1
ATOM 1340 O O . VAL B 1 55 ? 34.519 8.263 54.268 1.00 14.59 55 VAL B O 1
ATOM 1344 N N . GLU B 1 56 ? 35.632 7.728 56.153 1.00 11.33 56 GLU B N 1
ATOM 1345 C CA . GLU B 1 56 ? 34.426 7.910 56.965 1.00 11.80 56 GLU B CA 1
ATOM 1346 C C . GLU B 1 56 ? 33.957 9.362 56.947 1.00 15.80 56 GLU B C 1
ATOM 1347 O O . GLU B 1 56 ? 34.769 10.280 57.063 1.00 15.47 56 GLU B O 1
ATOM 1353 N N . ILE B 1 57 ? 32.654 9.546 56.798 1.00 11.98 57 ILE B N 1
ATOM 1354 C CA . ILE B 1 57 ? 32.076 10.887 56.797 1.00 14.82 57 ILE B CA 1
ATOM 1355 C C . ILE B 1 57 ? 30.863 10.934 57.691 1.00 14.90 57 ILE B C 1
ATOM 1356 O O . ILE B 1 57 ? 30.263 9.905 58.037 1.00 16.81 57 ILE B O 1
ATOM 1361 N N . THR B 1 58 ? 30.452 12.153 58.044 1.00 15.43 58 THR B N 1
ATOM 1362 C CA . THR B 1 58 ? 29.312 12.279 58.942 1.00 15.04 58 THR B CA 1
ATOM 1363 C C . THR B 1 58 ? 28.024 12.385 58.161 1.00 16.81 58 THR B C 1
ATOM 1364 O O . THR B 1 58 ? 28.039 12.579 56.933 1.00 17.01 58 THR B O 1
ATOM 1368 N N . LYS B 1 59 ? 26.913 12.236 58.883 1.00 15.01 59 LYS B N 1
ATOM 1369 C CA . LYS B 1 59 ? 25.610 12.383 58.246 1.00 17.05 59 LYS B CA 1
ATOM 1370 C C . LYS B 1 59 ? 25.447 13.740 57.568 1.00 16.61 59 LYS B C 1
ATOM 1371 O O . LYS B 1 59 ? 24.943 13.837 56.448 1.00 14.32 59 LYS B O 1
ATOM 1377 N N . ASP B 1 60 ? 25.856 14.803 58.244 1.00 21.30 60 ASP B N 1
ATOM 1378 C CA . ASP B 1 60 ? 25.715 16.105 57.620 1.00 20.11 60 ASP B CA 1
ATOM 1379 C C . ASP B 1 60 ? 26.538 16.202 56.359 1.00 16.66 60 ASP B C 1
ATOM 1380 O O . ASP B 1 60 ? 26.088 16.766 55.363 1.00 17.62 60 ASP B O 1
ATOM 1385 N N . GLU B 1 61 ? 27.765 15.669 56.397 1.00 14.90 61 GLU B N 1
ATOM 1386 C CA . GLU B 1 61 ? 28.614 15.707 55.224 1.00 15.54 61 GLU B CA 1
ATOM 1387 C C . GLU B 1 61 ? 27.986 14.891 54.102 1.00 13.23 61 GLU B C 1
ATOM 1388 O O . GLU B 1 61 ? 28.068 15.288 52.957 1.00 14.77 61 GLU B O 1
ATOM 1394 N N . ALA B 1 62 ? 27.349 13.783 54.458 1.00 13.14 62 ALA B N 1
ATOM 1395 C CA . ALA B 1 62 ? 26.739 12.928 53.420 1.00 12.60 62 ALA B CA 1
ATOM 1396 C C . ALA B 1 62 ? 25.571 13.659 52.794 1.00 14.30 62 ALA B C 1
ATOM 1397 O O . ALA B 1 62 ? 25.423 13.653 51.592 1.00 13.77 62 ALA B O 1
ATOM 1399 N N . ILE B 1 63 ? 24.778 14.336 53.621 1.00 14.58 63 ILE B N 1
ATOM 1400 C CA . ILE B 1 63 ? 23.633 15.087 53.055 1.00 16.93 63 ILE B CA 1
ATOM 1401 C C . ILE B 1 63 ? 24.094 16.226 52.180 1.00 16.10 63 ILE B C 1
ATOM 1402 O O . ILE B 1 63 ? 23.563 16.435 51.085 1.00 15.15 63 ILE B O 1
ATOM 1407 N N . GLU B 1 64 ? 25.104 16.968 52.638 1.00 15.36 64 GLU B N 1
ATOM 1408 C CA . GLU B 1 64 ? 25.631 18.064 51.843 1.00 14.97 64 GLU B CA 1
ATOM 1409 C C . GLU B 1 64 ? 26.127 17.530 50.489 1.00 15.44 64 GLU B C 1
ATOM 1410 O O . GLU B 1 64 ? 25.838 18.099 49.440 1.00 15.89 64 GLU B O 1
ATOM 1416 N N . HIS B 1 65 ? 26.824 16.387 50.511 1.00 14.43 65 HIS B N 1
ATOM 1417 C CA . HIS B 1 65 ? 27.323 15.822 49.268 1.00 16.09 65 HIS B CA 1
ATOM 1418 C C . HIS B 1 65 ? 26.159 15.431 48.346 1.00 13.20 65 HIS B C 1
ATOM 1419 O O . HIS B 1 65 ? 26.196 15.721 47.145 1.00 16.46 65 HIS B O 1
ATOM 1426 N N . ILE B 1 66 ? 25.148 14.760 48.905 1.00 14.29 66 ILE B N 1
ATOM 1427 C CA . ILE B 1 66 ? 24.009 14.315 48.090 1.00 13.59 66 ILE B CA 1
ATOM 1428 C C . ILE B 1 66 ? 23.297 15.526 47.485 1.00 15.35 66 ILE B C 1
ATOM 1429 O O . ILE B 1 66 ? 22.944 15.527 46.305 1.00 16.32 66 ILE B O 1
ATOM 1434 N N . GLU B 1 67 ? 23.072 16.553 48.297 1.00 15.17 67 GLU B N 1
ATOM 1435 C CA . GLU B 1 67 ? 22.373 17.723 47.789 1.00 13.49 67 GLU B CA 1
ATOM 1436 C C . GLU B 1 67 ? 23.173 18.556 46.810 1.00 19.24 67 GLU B C 1
ATOM 1437 O O . GLU B 1 67 ? 22.590 19.118 45.868 1.00 18.54 67 GLU B O 1
ATOM 1443 N N . ARG B 1 68 ? 24.493 18.640 46.988 1.00 16.10 68 ARG B N 1
ATOM 1444 C CA . ARG B 1 68 ? 25.314 19.376 46.035 1.00 16.70 68 ARG B CA 1
ATOM 1445 C C . ARG B 1 68 ? 25.304 18.616 44.715 1.00 18.15 68 ARG B C 1
ATOM 1446 O O . ARG B 1 68 ? 25.258 19.232 43.639 1.00 20.15 68 ARG B O 1
ATOM 1454 N N . SER B 1 69 ? 25.369 17.282 44.786 1.00 19.19 69 SER B N 1
ATOM 1455 C CA . SER B 1 69 ? 25.331 16.476 43.539 1.00 23.36 69 SER B CA 1
ATOM 1456 C C . SER B 1 69 ? 23.994 16.700 42.818 1.00 25.06 69 SER B C 1
ATOM 1457 O O . SER B 1 69 ? 23.968 16.923 41.604 1.00 27.31 69 SER B O 1
ATOM 1460 N N . ARG B 1 70 ? 22.879 16.661 43.544 1.00 21.29 70 ARG B N 1
ATOM 1461 C CA . ARG B 1 70 ? 21.583 16.940 42.920 1.00 24.15 70 ARG B CA 1
ATOM 1462 C C . ARG B 1 70 ? 21.461 18.330 42.271 1.00 30.67 70 ARG B C 1
ATOM 1463 O O . ARG B 1 70 ? 20.800 18.486 41.230 1.00 30.29 70 ARG B O 1
ATOM 1471 N N . LEU B 1 71 ? 22.051 19.343 42.900 1.00 23.52 71 LEU B N 1
ATOM 1472 C CA . LEU B 1 71 ? 21.964 20.702 42.381 1.00 23.53 71 LEU B CA 1
ATOM 1473 C C . LEU B 1 71 ? 22.609 20.748 41.012 1.00 39.01 71 LEU B C 1
ATOM 1474 O O . LEU B 1 71 ? 22.156 21.502 40.140 1.00 44.37 71 LEU B O 1
ATOM 1479 N N . VAL B 1 72 ? 23.656 19.945 40.814 1.00 26.26 72 VAL B N 1
ATOM 1480 C CA . VAL B 1 72 ? 24.368 19.941 39.552 1.00 35.19 72 VAL B CA 1
ATOM 1481 C C . VAL B 1 72 ? 23.634 19.147 38.513 1.00 36.61 72 VAL B C 1
ATOM 1482 O O . VAL B 1 72 ? 23.286 19.654 37.444 1.00 33.68 72 VAL B O 1
ATOM 1486 N N . TYR B 1 73 ? 23.411 17.880 38.838 1.00 32.91 73 TYR B N 1
ATOM 1487 C CA . TYR B 1 73 ? 22.776 16.974 37.911 1.00 34.42 73 TYR B CA 1
ATOM 1488 C C . TYR B 1 73 ? 21.309 17.113 37.605 1.00 32.42 73 TYR B C 1
ATOM 1489 O O . TYR B 1 73 ? 20.919 16.761 36.489 1.00 32.70 73 TYR B O 1
ATOM 1498 N N . LYS B 1 74 ? 20.475 17.610 38.524 1.00 25.95 74 LYS B N 1
ATOM 1499 C CA . LYS B 1 74 ? 19.066 17.751 38.157 1.00 21.42 74 LYS B CA 1
ATOM 1500 C C . LYS B 1 74 ? 18.912 18.772 37.040 1.00 24.77 74 LYS B C 1
ATOM 1501 O O . LYS B 1 74 ? 18.078 18.600 36.157 1.00 27.60 74 LYS B O 1
ATOM 1507 N N . ARG B 1 75 ? 19.684 19.854 37.094 1.00 25.22 75 ARG B N 1
ATOM 1508 C CA . ARG B 1 75 ? 19.579 20.889 36.062 1.00 23.42 75 ARG B CA 1
ATOM 1509 C C . ARG B 1 75 ? 20.085 20.353 34.745 1.00 30.97 75 ARG B C 1
ATOM 1510 O O . ARG B 1 75 ? 19.464 20.542 33.692 1.00 29.90 75 ARG B O 1
ATOM 1518 N N . GLU B 1 76 ? 21.211 19.664 34.823 1.00 26.36 76 GLU B N 1
ATOM 1519 C CA . GLU B 1 76 ? 21.823 19.097 33.662 1.00 32.37 76 GLU B CA 1
ATOM 1520 C C . GLU B 1 76 ? 20.929 18.055 33.008 1.00 36.27 76 GLU B C 1
ATOM 1521 O O . GLU B 1 76 ? 20.767 18.029 31.784 1.00 31.42 76 GLU B O 1
ATOM 1527 N N . ILE B 1 77 ? 20.357 17.173 33.819 1.00 34.17 77 ILE B N 1
ATOM 1528 C CA . ILE B 1 77 ? 19.505 16.166 33.238 1.00 32.24 77 ILE B CA 1
ATOM 1529 C C . ILE B 1 77 ? 18.418 16.820 32.398 1.00 35.64 77 ILE B C 1
ATOM 1530 O O . ILE B 1 77 ? 18.108 16.316 31.330 1.00 31.62 77 ILE B O 1
ATOM 1535 N N . GLU B 1 78 ? 17.863 17.951 32.848 1.00 29.28 78 GLU B N 1
ATOM 1536 C CA . GLU B 1 78 ? 16.812 18.615 32.087 1.00 30.25 78 GLU B CA 1
ATOM 1537 C C . GLU B 1 78 ? 17.335 19.202 30.793 1.00 29.29 78 GLU B C 1
ATOM 1538 O O . GLU B 1 78 ? 16.614 19.260 29.805 1.00 31.10 78 GLU B O 1
ATOM 1544 N N . LYS B 1 79 ? 18.589 19.618 30.788 1.00 27.14 79 LYS B N 1
ATOM 1545 C CA . LYS B 1 79 ? 19.145 20.187 29.572 1.00 29.72 79 LYS B CA 1
ATOM 1546 C C . LYS B 1 79 ? 19.349 19.084 28.540 1.00 35.61 79 LYS B C 1
ATOM 1547 O O . LYS B 1 79 ? 19.126 19.300 27.342 1.00 29.34 79 LYS B O 1
ATOM 1553 N N . LEU B 1 80 ? 19.786 17.908 29.000 1.00 33.66 80 LEU B N 1
ATOM 1554 C CA . LEU B 1 80 ? 19.984 16.773 28.096 1.00 31.55 80 LEU B CA 1
ATOM 1555 C C . LEU B 1 80 ? 18.652 16.335 27.530 1.00 27.72 80 LEU B C 1
ATOM 1556 O O . LEU B 1 80 ? 18.553 16.042 26.334 1.00 29.75 80 LEU B O 1
ATOM 1561 N N . LYS B 1 81 ? 17.623 16.305 28.374 1.00 28.00 81 LYS B N 1
ATOM 1562 C CA . LYS B 1 81 ? 16.311 15.900 27.925 1.00 26.68 81 LYS B CA 1
ATOM 1563 C C . LYS B 1 81 ? 15.769 16.870 26.868 1.00 30.81 81 LYS B C 1
ATOM 1564 O O . LYS B 1 81 ? 15.049 16.442 25.963 1.00 28.26 81 LYS B O 1
ATOM 1570 N N . LYS B 1 82 ? 16.136 18.149 26.973 1.00 30.94 82 LYS B N 1
ATOM 1571 C CA . LYS B 1 82 ? 15.686 19.161 26.011 1.00 35.01 82 LYS B CA 1
ATOM 1572 C C . LYS B 1 82 ? 16.277 18.839 24.653 1.00 30.34 82 LYS B C 1
ATOM 1573 O O . LYS B 1 82 ? 15.573 18.895 23.642 1.00 28.54 82 LYS B O 1
ATOM 1579 N N . ARG B 1 83 ? 17.573 18.529 24.633 1.00 30.38 83 ARG B N 1
ATOM 1580 C CA . ARG B 1 83 ? 18.254 18.159 23.398 1.00 32.78 83 ARG B CA 1
ATOM 1581 C C . ARG B 1 83 ? 17.662 16.872 22.840 1.00 30.03 83 ARG B C 1
ATOM 1582 O O . ARG B 1 83 ? 17.531 16.752 21.617 1.00 22.97 83 ARG B O 1
ATOM 1590 N N . GLU B 1 84 ? 17.332 15.912 23.714 1.00 24.10 84 GLU B N 1
ATOM 1591 C CA . GLU B 1 84 ? 16.731 14.658 23.256 1.00 24.28 84 GLU B CA 1
ATOM 1592 C C . GLU B 1 84 ? 15.423 14.939 22.568 1.00 24.91 84 GLU B C 1
ATOM 1593 O O . GLU B 1 84 ? 15.115 14.346 21.534 1.00 22.52 84 GLU B O 1
ATOM 1599 N N . LYS B 1 85 ? 14.632 15.838 23.161 1.00 24.74 85 LYS B N 1
ATOM 1600 C CA . LYS B 1 85 ? 13.321 16.161 22.610 1.00 24.24 85 LYS B CA 1
ATOM 1601 C C . LYS B 1 85 ? 13.464 16.804 21.235 1.00 24.30 85 LYS B C 1
ATOM 1602 O O . LYS B 1 85 ? 12.680 16.487 20.340 1.00 24.47 85 LYS B O 1
ATOM 1608 N N . GLU B 1 86 ? 14.453 17.685 21.095 1.00 24.34 86 GLU B N 1
ATOM 1609 C CA . GLU B 1 86 ? 14.738 18.375 19.819 1.00 28.51 86 GLU B CA 1
ATOM 1610 C C . GLU B 1 86 ? 15.060 17.349 18.726 1.00 28.07 86 GLU B C 1
ATOM 1611 O O . GLU B 1 86 ? 14.566 17.417 17.583 1.00 24.77 86 GLU B O 1
ATOM 1617 N N . ILE B 1 87 ? 15.917 16.407 19.074 1.00 21.56 87 ILE B N 1
ATOM 1618 C CA . ILE B 1 87 ? 16.301 15.383 18.087 1.00 18.87 87 ILE B CA 1
ATOM 1619 C C . ILE B 1 87 ? 15.133 14.450 17.771 1.00 23.32 87 ILE B C 1
ATOM 1620 O O . ILE B 1 87 ? 14.929 14.090 16.628 1.00 21.34 87 ILE B O 1
ATOM 1625 N N . MET B 1 88 ? 14.356 14.053 18.780 1.00 20.08 88 MET B N 1
ATOM 1626 C CA . MET B 1 88 ? 13.222 13.179 18.546 1.00 21.75 88 MET B CA 1
ATOM 1627 C C . MET B 1 88 ? 12.209 13.853 17.608 1.00 22.08 88 MET B C 1
ATOM 1628 O O . MET B 1 88 ? 11.645 13.201 16.747 1.00 21.77 88 MET B O 1
ATOM 1633 N N . GLU B 1 89 ? 11.992 15.145 17.807 1.00 22.35 89 GLU B N 1
ATOM 1634 C CA . GLU B 1 89 ? 11.024 15.855 16.948 1.00 20.13 89 GLU B CA 1
ATOM 1635 C C . GLU B 1 89 ? 11.524 15.914 15.501 1.00 25.66 89 GLU B C 1
ATOM 1636 O O . GLU B 1 89 ? 10.723 15.819 14.570 1.00 30.39 89 GLU B O 1
ATOM 1642 N N . GLU B 1 90 ? 12.830 16.055 15.309 1.00 26.88 90 GLU B N 1
ATOM 1643 C CA . GLU B 1 90 ? 13.388 16.080 13.956 1.00 24.40 90 GLU B CA 1
ATOM 1644 C C . GLU B 1 90 ? 13.282 14.697 13.340 1.00 25.42 90 GLU B C 1
ATOM 1645 O O . GLU B 1 90 ? 12.911 14.544 12.180 1.00 24.55 90 GLU B O 1
ATOM 1651 N N . LEU B 1 91 ? 13.609 13.667 14.108 1.00 22.90 91 LEU B N 1
ATOM 1652 C CA . LEU B 1 91 ? 13.499 12.312 13.575 1.00 20.45 91 LEU B CA 1
ATOM 1653 C C . LEU B 1 91 ? 12.073 11.919 13.155 1.00 25.02 91 LEU B C 1
ATOM 1654 O O . LEU B 1 91 ? 11.893 11.122 12.220 1.00 25.62 91 LEU B O 1
ATOM 1659 N N A SER B 1 92 ? 11.077 12.466 13.852 0.50 23.02 92 SER B N 1
ATOM 1660 N N B SER B 1 92 ? 11.068 12.447 13.849 0.50 22.61 92 SER B N 1
ATOM 1661 C CA A SER B 1 92 ? 9.675 12.153 13.569 0.50 27.65 92 SER B CA 1
ATOM 1662 C CA B SER B 1 92 ? 9.679 12.105 13.531 0.50 25.01 92 SER B CA 1
ATOM 1663 C C A SER B 1 92 ? 9.286 12.626 12.179 0.50 29.69 92 SER B C 1
ATOM 1664 C C B SER B 1 92 ? 9.327 12.588 12.135 0.50 29.06 92 SER B C 1
ATOM 1665 O O A SER B 1 92 ? 8.455 12.013 11.520 0.50 32.81 92 SER B O 1
ATOM 1666 O O B SER B 1 92 ? 8.559 11.947 11.429 0.50 32.47 92 SER B O 1
ATOM 1671 N N . LYS B 1 93 ? 9.882 13.726 11.743 1.00 29.99 93 LYS B N 1
ATOM 1672 C CA . LYS B 1 93 ? 9.603 14.246 10.411 1.00 33.40 93 LYS B CA 1
ATOM 1673 C C . LYS B 1 93 ? 10.216 13.344 9.346 1.00 43.58 93 LYS B C 1
ATOM 1674 O O . LYS B 1 93 ? 9.620 13.115 8.292 1.00 43.98 93 LYS B O 1
ATOM 1680 N N . LEU B 1 94 ? 11.396 12.807 9.646 1.00 39.59 94 LEU B N 1
ATOM 1681 C CA . LEU B 1 94 ? 12.126 11.951 8.719 1.00 42.92 94 LEU B CA 1
ATOM 1682 C C . LEU B 1 94 ? 11.632 10.509 8.660 1.00 50.13 94 LEU B C 1
ATOM 1683 O O . LEU B 1 94 ? 10.524 10.198 9.095 1.00 56.61 94 LEU B O 1
#

Solvent-accessible surface area: 13224 Å² total; per-residue (Å²): 115,114,64,56,41,21,140,23,1,91,64,5,26,90,51,5,100,72,18,28,77,47,7,31,101,86,28,127,96,38,60,166,34,27,46,73,25,71,50,178,128,96,139,110,184,25,112,53,68,68,121,134,116,123,70,83,27,79,103,97,88,4,43,85,38,4,78,141,13,66,106,40,19,98,112,9,11,105,107,4,108,94,16,7,115,73,3,92,72,48,41,94,174,87,93,121,58,72,31,16,143,18,16,92,50,23,24,90,38,5,96,75,15,31,78,64,5,38,111,66,2,108,108,34,46,162,35,28,41,65,18,78,42,169,179,49,155,123,180,25,114,56,69,68,122,134,116,121,71,94,26,78,96,103,84,4,52,77,46,5,73,146,13,68,113,49,6,77,178,6,6,95,48,0,79,122,33,9,102,82,13,105,104,49,34,95,158,90

CATH classification: 1.10.287.370

Organism: Thermococcus sp. (strain JCM 11816 / KS-1) (NCBI:txid1295125)

Radius of gyration: 24.12 Å; Cα contacts (8 Å, |Δi|>4): 120; chains: 2; bounding box: 31×32×85 Å

Sequence (188 aa):
MEAVRRAYEELQLELQQIRTLRQSLELKMKEELEYAEGIITSLKSERRIYRAFSDLLVEITKDEAIEHIERRSRLVYKRREIEKLKKREKEIMEELSKLMEAVRAYELQLLELQQIRTLRQSLELKMMKEELEEYAEGIITSLKSERRIYRAFSDLLVEITKDEAIEHIERSRLVYKREIEKLKKREKEIMEELSSKL